Protein AF-A0AAD7WZU6-F1 (afdb_monomer_lite)

Organism: NCBI:txid143900

Foldseek 3Di:
DVVVVVVVVVVVVVVVVVVVVVVVVVVVVVVVVVVVVVV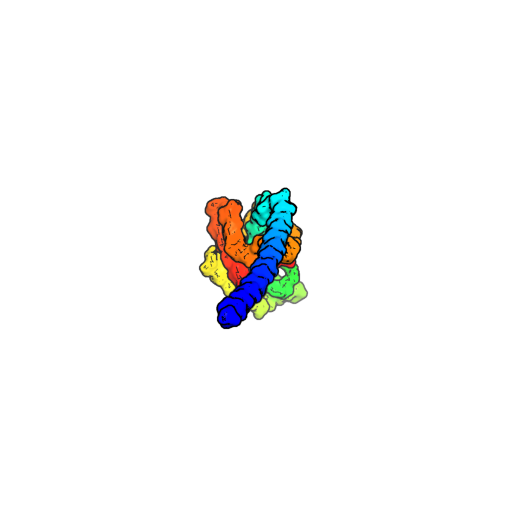VVVVVVVCVVPDPPPPPLLVLLQLLLLLLVLLFVLLVCQLVVPDPDQPPDFLVCQLVVLQVVQQDPPPRDGPVVSSVSSVVSNVVLVVVLVVLVDDCVPSRVVSVVSCVVSNHDPDDDDPVCCVVQCSQPLVSNLVSLVVNDDPVCSVSSNSSSVSLVVSCVVVVHRSGDD

Radius of gyration: 30.34 Å; chains: 1; bounding box: 44×71×94 Å

Sequence (210 aa):
MDESYESLCVQLEKLRFENADLRMMLDIVRENYDLQSKLISTQRTNNETGSKVPTDSKKLERLVGEIAFQLERRILFHVFPRQTRLYGFTVLNIPEKILQVSKHPLTGRMDEDFRYDLSQRHLELMERLRMLGYSAAIHAPFAEYIVNTYGILKQRPDTYIAEEMGYNSPEFLRNIVIKTASSKLLKDLLCLLSCLCFMARQDRKPLFLW

pLDDT: mean 84.93, std 14.78, range [36.0, 97.62]

Secondary structure (DSSP, 8-state):
-HHHHHHHHHHHHHHHHHHHHHHHHHHHHHHHHHHHHHHHHHHHHHHTT---S-S-HHHHHHHHHHHHHHHHHHHHHHH-TT-S--TT--GGGHHHHHHHHTB-TTT--B-HHHHHHHHHHHHHHHHHHHHTT--HHHHHHHHHHHHHHH----SPPPHHHHHHTTTT-HHHHHHHHHHHS-TTTHHHHHHHHHHHHHHHHHHT--SS--

InterPro domains:
  IPR026715 Speriolin [PTHR22192] (48-210)
  IPR029384 Speriolin, C-terminal [PF15059] (63-210)

Structure (mmCIF, N/CA/C/O backbone):
data_AF-A0AAD7WZU6-F1
#
_entry.id   AF-A0AAD7WZU6-F1
#
loop_
_atom_site.group_PDB
_atom_site.id
_atom_site.type_symbol
_atom_site.label_atom_id
_atom_site.label_alt_id
_atom_site.label_comp_id
_atom_site.label_asym_id
_atom_site.label_entity_id
_atom_site.label_seq_id
_atom_site.pdbx_PDB_ins_code
_atom_site.Cartn_x
_atom_site.Cartn_y
_atom_site.Cartn_z
_atom_site.occupancy
_atom_site.B_iso_or_equiv
_atom_site.auth_seq_id
_atom_site.auth_comp_id
_atom_site.auth_asym_id
_atom_site.auth_atom_id
_atom_site.pdbx_PDB_model_num
ATOM 1 N N . MET A 1 1 ? -19.964 -58.301 68.090 1.00 55.16 1 MET A N 1
ATOM 2 C CA . MET A 1 1 ? -19.691 -56.883 68.416 1.00 55.16 1 MET A CA 1
ATOM 3 C C . MET A 1 1 ? -18.524 -56.329 67.597 1.00 55.16 1 MET A C 1
ATOM 5 O O . MET A 1 1 ? -18.515 -55.127 67.382 1.00 55.16 1 MET A O 1
ATOM 9 N N . ASP A 1 2 ? -17.624 -57.174 67.074 1.00 59.91 2 ASP A N 1
ATOM 10 C CA . ASP A 1 2 ? -16.432 -56.734 66.328 1.00 59.91 2 ASP A CA 1
ATOM 11 C C . ASP A 1 2 ? -16.704 -56.186 64.918 1.00 59.91 2 ASP A C 1
ATOM 13 O O . ASP A 1 2 ? -16.178 -55.132 64.581 1.00 59.91 2 ASP A O 1
ATOM 17 N N . GLU A 1 3 ? -17.597 -56.793 64.124 1.00 62.22 3 GLU A N 1
ATOM 18 C CA . GLU A 1 3 ? -17.844 -56.350 62.733 1.00 62.22 3 GLU A CA 1
ATOM 19 C C . GLU A 1 3 ? -18.344 -54.897 62.627 1.00 62.22 3 GLU A C 1
ATOM 21 O O . GLU A 1 3 ? -17.997 -54.168 61.698 1.00 62.22 3 GLU A O 1
ATOM 26 N N . SER A 1 4 ? -19.136 -54.439 63.603 1.00 73.31 4 SER A N 1
ATOM 27 C CA . SER A 1 4 ? -19.633 -53.058 63.639 1.00 73.31 4 SER A CA 1
ATOM 28 C C . SER A 1 4 ? -18.548 -52.056 64.034 1.00 73.31 4 SER A C 1
ATOM 30 O O . SER A 1 4 ? -18.612 -50.905 63.608 1.00 73.31 4 SER A O 1
ATOM 32 N N . TYR A 1 5 ? -17.584 -52.470 64.857 1.00 77.50 5 TYR A N 1
ATOM 33 C CA . TYR A 1 5 ? -16.457 -51.633 65.260 1.00 77.50 5 TYR A CA 1
ATOM 34 C C . TYR A 1 5 ? -15.439 -51.533 64.122 1.00 77.50 5 TYR A C 1
ATOM 36 O O . TYR A 1 5 ? -14.990 -50.445 63.779 1.00 77.50 5 TYR A O 1
ATOM 44 N N . GLU A 1 6 ? -15.171 -52.653 63.456 1.00 80.06 6 GLU A N 1
ATOM 45 C CA . GLU A 1 6 ? -14.265 -52.732 62.315 1.00 80.06 6 GLU A CA 1
ATOM 46 C C . GLU A 1 6 ? -14.806 -51.954 61.105 1.00 80.06 6 GLU A C 1
ATOM 48 O O . GLU A 1 6 ? -14.088 -51.152 60.505 1.00 80.06 6 GLU A O 1
ATOM 53 N N . SER A 1 7 ? -16.113 -52.051 60.828 1.00 83.00 7 SER A N 1
ATOM 54 C CA . SER A 1 7 ? -16.775 -51.202 59.828 1.00 83.00 7 SER A CA 1
ATOM 55 C C . SER A 1 7 ? -16.685 -49.709 60.168 1.00 83.00 7 SER A C 1
ATOM 57 O O . SER A 1 7 ? -16.575 -48.882 59.260 1.00 83.00 7 SER A O 1
ATOM 59 N N . LEU A 1 8 ? -16.747 -49.342 61.451 1.00 84.69 8 LEU A N 1
ATOM 60 C CA . LEU A 1 8 ? -16.629 -47.951 61.888 1.00 84.69 8 LEU A CA 1
ATOM 61 C C . LEU A 1 8 ? -15.187 -47.442 61.741 1.00 84.69 8 LEU A C 1
ATOM 63 O O . LEU A 1 8 ? -14.980 -46.310 61.307 1.00 84.69 8 LEU A O 1
ATOM 67 N N . CYS A 1 9 ? -14.190 -48.283 62.030 1.00 81.75 9 CYS A N 1
ATOM 68 C CA . CYS A 1 9 ? -12.776 -47.978 61.814 1.00 81.75 9 CYS A CA 1
ATOM 69 C C . CYS A 1 9 ? -12.470 -47.709 60.335 1.00 81.75 9 CYS A C 1
ATOM 71 O O . CYS A 1 9 ? -11.848 -46.694 60.023 1.00 81.75 9 CYS A O 1
ATOM 73 N N . VAL A 1 10 ? -12.983 -48.541 59.423 1.00 85.75 10 VAL A N 1
ATOM 74 C CA . VAL A 1 10 ? -12.812 -48.351 57.970 1.00 85.75 10 VAL A CA 1
ATOM 75 C C . VAL A 1 10 ? -13.473 -47.053 57.491 1.00 85.75 10 VAL A C 1
ATOM 77 O O . VAL A 1 10 ? -12.896 -46.314 56.690 1.00 85.75 10 VAL A O 1
ATOM 80 N N . GLN A 1 11 ? -14.666 -46.725 57.998 1.00 86.56 11 GLN A N 1
ATOM 81 C CA . GLN A 1 11 ? -15.338 -45.461 57.671 1.00 86.56 11 GLN A CA 1
ATOM 82 C C . GLN A 1 11 ? -14.582 -44.239 58.205 1.00 86.56 11 GLN A C 1
ATOM 84 O O . GLN A 1 11 ? -14.460 -43.240 57.496 1.00 86.56 11 GLN A O 1
ATOM 89 N N . LEU A 1 12 ? -14.047 -44.315 59.427 1.00 83.25 12 LEU A N 1
ATOM 90 C CA . LEU A 1 12 ? -13.218 -43.256 60.005 1.00 83.25 12 LEU A CA 1
ATOM 91 C C . LEU A 1 12 ? -11.933 -43.048 59.204 1.00 83.25 12 LEU A C 1
ATOM 93 O O . LEU A 1 12 ? -11.530 -41.911 58.975 1.00 83.25 12 LEU A O 1
ATOM 97 N N . GLU A 1 13 ? -11.297 -44.122 58.750 1.00 89.06 13 GLU A N 1
ATOM 98 C CA . GLU A 1 13 ? -10.076 -44.045 57.952 1.00 89.06 13 GLU A CA 1
ATOM 99 C C . GLU A 1 13 ? -10.338 -43.452 56.562 1.00 89.06 13 GLU A C 1
ATOM 101 O O . GLU A 1 13 ? -9.613 -42.555 56.127 1.00 89.06 13 GLU A O 1
ATOM 106 N N . LYS A 1 14 ? -11.450 -43.841 55.927 1.00 88.12 14 LYS A N 1
ATOM 107 C CA . LYS A 1 14 ? -11.928 -43.232 54.681 1.00 88.12 14 LYS A CA 1
ATOM 108 C C . LYS A 1 14 ? -12.209 -41.735 54.846 1.00 88.12 14 LYS A C 1
ATOM 110 O O . LYS A 1 14 ? -11.718 -40.933 54.057 1.00 88.12 14 LYS A O 1
ATOM 115 N N . LEU A 1 15 ? -12.916 -41.340 55.907 1.00 86.25 15 LEU A N 1
ATOM 116 C CA . LEU A 1 15 ? -13.173 -39.929 56.217 1.00 86.25 15 LEU A CA 1
ATOM 117 C C . LEU A 1 15 ? -11.885 -39.151 56.499 1.00 86.25 15 LEU A C 1
ATOM 119 O O . LEU A 1 15 ? -11.784 -37.980 56.139 1.00 86.25 15 LEU A O 1
ATOM 123 N N . ARG A 1 16 ? -10.884 -39.766 57.138 1.00 88.38 16 ARG A N 1
ATOM 124 C CA . ARG A 1 16 ? -9.572 -39.134 57.350 1.00 88.38 16 ARG A CA 1
ATOM 125 C C . ARG A 1 16 ? -8.840 -38.908 56.033 1.00 88.38 16 ARG A C 1
ATOM 127 O O . ARG A 1 16 ? -8.241 -37.848 55.868 1.00 88.38 16 ARG A O 1
ATOM 134 N N . PHE A 1 17 ? -8.915 -39.865 55.112 1.00 89.56 17 PHE A N 1
ATOM 135 C CA . PHE A 1 17 ? -8.333 -39.736 53.780 1.00 89.56 17 PHE A CA 1
ATOM 136 C C . PHE A 1 17 ? -9.028 -38.636 52.966 1.00 89.56 17 PHE A C 1
ATOM 138 O O . PHE A 1 17 ? -8.362 -37.739 52.458 1.00 89.56 17 PHE A O 1
ATOM 145 N N . GLU A 1 18 ? -10.364 -38.625 52.937 1.00 85.00 18 GLU A N 1
ATOM 146 C CA . GLU A 1 18 ? -11.153 -37.578 52.271 1.00 85.00 18 GLU A CA 1
ATOM 147 C C . GLU A 1 18 ? -10.878 -36.187 52.861 1.00 85.00 18 GLU A C 1
ATOM 149 O O . GLU A 1 18 ? -10.717 -35.216 52.128 1.00 85.00 18 GLU A O 1
ATOM 154 N N . ASN A 1 19 ? -10.741 -36.070 54.186 1.00 83.25 19 ASN A N 1
ATOM 155 C CA . ASN A 1 19 ? -10.372 -34.803 54.822 1.00 83.25 19 ASN A CA 1
ATOM 156 C C . ASN A 1 19 ? -8.946 -34.346 54.477 1.00 83.25 19 ASN A C 1
ATOM 158 O O . ASN A 1 19 ? -8.697 -33.142 54.412 1.00 83.25 19 ASN A O 1
ATOM 162 N N . ALA A 1 20 ? -8.004 -35.273 54.290 1.00 88.44 20 ALA A N 1
ATOM 163 C CA . ALA A 1 20 ? -6.652 -34.937 53.852 1.00 88.44 20 ALA A CA 1
ATOM 164 C C . ALA A 1 20 ? -6.652 -34.434 52.399 1.00 88.44 20 ALA A C 1
ATOM 166 O O . ALA A 1 20 ? -6.022 -33.419 52.104 1.00 88.44 20 ALA A O 1
ATOM 167 N N . ASP A 1 21 ? -7.427 -35.080 51.528 1.00 86.62 21 ASP A N 1
ATOM 168 C CA . ASP A 1 21 ? -7.575 -34.691 50.125 1.00 86.62 21 ASP A CA 1
ATOM 169 C C . ASP A 1 21 ? -8.262 -33.321 49.980 1.00 86.62 21 ASP A C 1
ATOM 171 O O . ASP A 1 21 ? -7.783 -32.435 49.272 1.00 86.62 21 ASP A O 1
ATOM 175 N N . LEU A 1 22 ? -9.319 -33.073 50.763 1.00 88.44 22 LEU A N 1
ATOM 176 C CA . LEU A 1 22 ? -9.988 -31.769 50.829 1.00 88.44 22 LEU A CA 1
ATOM 177 C C . LEU A 1 22 ? -9.058 -30.649 51.316 1.00 88.44 22 LEU A C 1
ATOM 179 O O . LEU A 1 22 ? -9.147 -29.524 50.825 1.00 88.44 22 LEU A O 1
ATOM 183 N N . ARG A 1 23 ? -8.156 -30.935 52.264 1.00 87.69 23 ARG A N 1
ATOM 184 C CA . ARG A 1 23 ? -7.144 -29.966 52.723 1.00 87.69 23 ARG A CA 1
ATOM 185 C C . ARG A 1 23 ? -6.140 -29.640 51.623 1.00 87.69 23 ARG A C 1
ATOM 187 O O . ARG A 1 23 ? -5.852 -28.468 51.413 1.00 87.69 23 ARG A O 1
ATOM 194 N N . MET A 1 24 ? -5.678 -30.650 50.888 1.00 87.19 24 MET A N 1
ATOM 195 C CA . MET A 1 24 ? -4.782 -30.452 49.749 1.00 87.19 24 MET A CA 1
ATOM 196 C C . MET A 1 24 ? -5.457 -29.633 48.641 1.00 87.19 24 MET A C 1
ATOM 198 O O . MET A 1 24 ? -4.863 -28.699 48.106 1.00 87.19 24 MET A O 1
ATOM 202 N N . MET A 1 25 ? -6.731 -29.909 48.346 1.00 82.19 25 MET A N 1
ATOM 203 C CA . MET A 1 25 ? -7.511 -29.096 47.413 1.00 82.19 25 MET A CA 1
ATOM 204 C C . MET A 1 25 ? -7.712 -27.661 47.908 1.00 82.19 25 MET A C 1
ATOM 206 O O . MET A 1 25 ? -7.637 -26.736 47.105 1.00 82.19 25 MET A O 1
ATOM 210 N N . LEU A 1 26 ? -7.930 -27.445 49.208 1.00 84.56 26 LEU A N 1
ATOM 211 C CA . LEU A 1 26 ? -8.012 -26.103 49.792 1.00 84.56 26 LEU A CA 1
ATOM 212 C C . LEU A 1 26 ? -6.705 -25.326 49.631 1.00 84.56 26 LEU A C 1
ATOM 214 O O . LEU A 1 26 ? -6.758 -24.147 49.288 1.00 84.56 26 LEU A O 1
ATOM 218 N N . ASP A 1 27 ? -5.557 -25.971 49.828 1.00 87.62 27 ASP A N 1
ATOM 219 C CA . ASP A 1 27 ? -4.250 -25.340 49.636 1.00 87.62 27 ASP A CA 1
ATOM 220 C C . ASP A 1 27 ? -4.022 -24.970 48.164 1.00 87.62 27 ASP A C 1
ATOM 222 O O . ASP A 1 27 ? -3.636 -23.838 47.876 1.00 87.62 27 ASP A O 1
ATOM 226 N N . ILE A 1 28 ? -4.382 -25.852 47.225 1.00 82.06 28 ILE A N 1
ATOM 227 C CA . ILE A 1 28 ? -4.323 -25.569 45.780 1.00 82.06 28 ILE A CA 1
ATOM 228 C C . ILE A 1 28 ? -5.290 -24.443 45.390 1.00 82.06 28 ILE A C 1
ATOM 230 O O . ILE A 1 28 ? -4.945 -23.569 44.599 1.00 82.06 28 ILE A O 1
ATOM 234 N N . VAL A 1 29 ? -6.512 -24.427 45.927 1.00 79.62 29 VAL A N 1
ATOM 235 C CA . VAL A 1 29 ? -7.493 -23.360 45.666 1.00 79.62 29 VAL A CA 1
ATOM 236 C C . VAL A 1 29 ? -7.014 -22.036 46.248 1.00 79.62 29 VAL A C 1
ATOM 238 O O . VAL A 1 29 ? -7.192 -20.998 45.616 1.00 79.62 29 VAL A O 1
ATOM 241 N N . ARG A 1 30 ? -6.370 -22.056 47.415 1.00 85.00 30 ARG A N 1
ATOM 242 C CA . ARG A 1 30 ? -5.781 -20.872 48.040 1.00 85.00 30 ARG A CA 1
ATOM 243 C C . ARG A 1 30 ? -4.596 -20.351 47.239 1.00 85.00 30 ARG A C 1
ATOM 245 O O . ARG A 1 30 ? -4.521 -19.152 47.014 1.00 85.00 30 ARG A O 1
ATOM 252 N N . GLU A 1 31 ? -3.725 -21.231 46.757 1.00 79.75 31 GLU A N 1
ATOM 253 C CA . GLU A 1 31 ? -2.617 -20.865 45.876 1.00 79.75 31 GLU A CA 1
ATOM 254 C C . GLU A 1 31 ? -3.129 -20.330 44.536 1.00 79.75 31 GLU A C 1
ATOM 256 O O . GLU A 1 31 ? -2.666 -19.291 44.079 1.00 79.75 31 GLU A O 1
ATOM 261 N N . ASN A 1 32 ? -4.155 -20.949 43.949 1.00 71.50 32 ASN A N 1
ATOM 262 C CA . ASN A 1 32 ? -4.835 -20.428 42.764 1.00 71.50 32 ASN A CA 1
ATOM 263 C C . ASN A 1 32 ? -5.483 -19.066 43.027 1.00 71.50 32 ASN A C 1
ATOM 265 O O . ASN A 1 32 ? -5.417 -18.191 42.168 1.00 71.50 32 ASN A O 1
ATOM 269 N N . TYR A 1 33 ? -6.079 -18.856 44.201 1.00 78.69 33 TYR A N 1
ATOM 270 C CA . TYR A 1 33 ? -6.653 -17.573 44.596 1.00 78.69 33 TYR A CA 1
ATOM 271 C C . TYR A 1 33 ? -5.571 -16.506 44.805 1.00 78.69 33 TYR A C 1
ATOM 273 O O . TYR A 1 33 ? -5.753 -15.359 44.401 1.00 78.69 33 TYR A O 1
ATOM 281 N N . ASP A 1 34 ? -4.420 -16.874 45.365 1.00 80.12 34 ASP A N 1
ATOM 282 C CA . ASP A 1 34 ? -3.251 -16.005 45.512 1.00 80.12 34 ASP A CA 1
ATOM 283 C C . ASP A 1 34 ? -2.603 -15.700 44.160 1.00 80.12 34 ASP A C 1
ATOM 285 O O . ASP A 1 34 ? -2.216 -14.562 43.910 1.00 80.12 34 ASP A O 1
ATOM 289 N N . LEU A 1 35 ? -2.514 -16.677 43.257 1.00 74.94 35 LEU A N 1
ATOM 290 C CA . LEU A 1 35 ? -2.050 -16.499 41.883 1.00 74.94 35 LEU A CA 1
ATOM 291 C C . LEU A 1 35 ? -3.014 -15.614 41.099 1.00 74.94 35 LEU A C 1
ATOM 293 O O . LEU A 1 35 ? -2.557 -14.703 40.421 1.00 74.94 35 LEU A O 1
ATOM 297 N N . GLN A 1 36 ? -4.327 -15.804 41.238 1.00 70.44 36 GLN A N 1
ATOM 298 C CA . GLN A 1 36 ? -5.337 -14.907 40.674 1.00 70.44 36 GLN A CA 1
ATOM 299 C C . GLN A 1 36 ? -5.246 -13.513 41.291 1.00 70.44 36 GLN A C 1
ATOM 301 O O . GLN A 1 36 ? -5.305 -12.533 40.560 1.00 70.44 36 GLN A O 1
ATOM 306 N N . SER A 1 37 ? -5.025 -13.397 42.600 1.00 72.38 37 SER A N 1
ATOM 307 C CA . SER A 1 37 ? -4.830 -12.113 43.278 1.00 72.38 37 SER A CA 1
ATOM 308 C C . SER A 1 37 ? -3.543 -11.426 42.829 1.00 72.38 37 SER A C 1
ATOM 310 O O . SER A 1 37 ? -3.547 -10.213 42.663 1.00 72.38 37 SER A O 1
ATOM 312 N N . LYS A 1 38 ? -2.471 -12.182 42.558 1.00 76.56 38 LYS A N 1
ATOM 313 C CA . LYS A 1 38 ? -1.214 -11.703 41.965 1.00 76.56 38 LYS A CA 1
ATOM 314 C C . LYS A 1 38 ? -1.368 -11.357 40.491 1.00 76.56 38 LYS A C 1
ATOM 316 O O . LYS A 1 38 ? -0.756 -10.403 40.037 1.00 76.56 38 LYS A O 1
ATOM 321 N N . LEU A 1 39 ? -2.196 -12.077 39.739 1.00 68.19 39 LEU A N 1
ATOM 322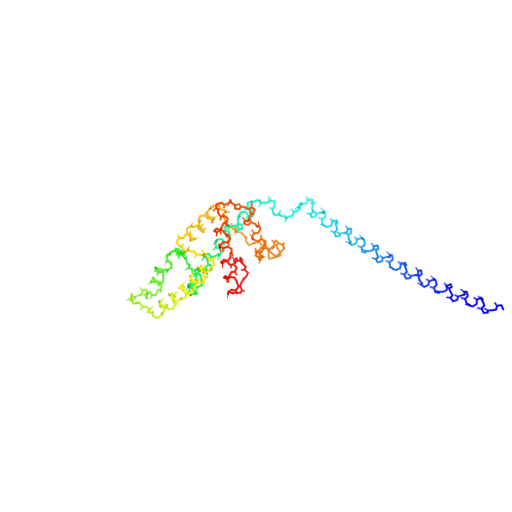 C CA . LEU A 1 39 ? -2.513 -11.769 38.346 1.00 68.19 39 LEU A CA 1
ATOM 323 C C . LEU A 1 39 ? -3.355 -10.493 38.275 1.00 68.19 39 LEU A C 1
ATOM 325 O O . LEU A 1 39 ? -3.059 -9.618 37.476 1.00 68.19 39 LEU A O 1
ATOM 329 N N . ILE A 1 40 ? -4.345 -10.352 39.160 1.00 63.19 40 ILE A N 1
ATOM 330 C CA . ILE A 1 40 ? -5.189 -9.165 39.311 1.00 63.19 40 ILE A CA 1
ATOM 331 C C . ILE A 1 40 ? -4.376 -7.997 39.868 1.00 63.19 40 ILE A C 1
ATOM 333 O O . ILE A 1 40 ? -4.595 -6.872 39.439 1.00 63.19 40 ILE A O 1
ATOM 337 N N . SER A 1 41 ? -3.433 -8.215 40.788 1.00 56.16 41 SER A N 1
ATOM 338 C CA . SER A 1 41 ? -2.559 -7.155 41.297 1.00 56.16 41 SER A CA 1
ATOM 339 C C . SER A 1 41 ? -1.513 -6.750 40.266 1.00 56.16 41 SER A C 1
ATOM 341 O O . SER A 1 41 ? -1.313 -5.561 40.100 1.00 56.16 41 SER A O 1
ATOM 343 N N . THR A 1 42 ? -0.951 -7.685 39.495 1.00 56.09 42 THR A N 1
ATOM 344 C CA . THR A 1 42 ? -0.097 -7.405 38.325 1.00 56.09 42 THR A CA 1
ATOM 345 C C . THR A 1 42 ? -0.893 -6.676 37.242 1.00 56.09 42 THR A C 1
ATOM 347 O O . THR A 1 42 ? -0.413 -5.723 36.642 1.00 56.09 42 THR A O 1
ATOM 350 N N . GLN A 1 43 ? -2.158 -7.050 37.029 1.00 50.59 43 GLN A N 1
ATOM 351 C CA . GLN A 1 43 ? -3.092 -6.309 36.186 1.00 50.59 43 GLN A CA 1
ATOM 352 C C . GLN A 1 43 ? -3.452 -4.950 36.794 1.00 50.59 43 GLN A C 1
ATOM 354 O O . GLN A 1 43 ? -3.662 -4.028 36.031 1.00 50.59 43 GLN A O 1
ATOM 359 N N . ARG A 1 44 ? -3.508 -4.770 38.122 1.00 42.28 44 ARG A N 1
ATOM 360 C CA . ARG A 1 44 ? -3.815 -3.492 38.795 1.00 42.28 44 ARG A CA 1
ATOM 361 C C . ARG A 1 44 ? -2.620 -2.550 38.866 1.00 42.28 44 ARG A C 1
ATOM 363 O O . ARG A 1 44 ? -2.813 -1.373 38.609 1.00 42.28 44 ARG A O 1
ATOM 370 N N . THR A 1 45 ? -1.403 -3.035 39.082 1.00 42.53 45 THR A N 1
ATOM 371 C CA . THR A 1 45 ? -0.178 -2.245 38.901 1.00 42.53 45 THR A CA 1
ATOM 372 C C . THR A 1 45 ? 0.023 -1.894 37.425 1.00 42.53 45 THR A C 1
ATOM 374 O O . THR A 1 45 ? 0.521 -0.816 37.122 1.00 42.53 45 THR A O 1
ATOM 377 N N . ASN A 1 46 ? -0.473 -2.725 36.497 1.00 42.53 46 ASN A N 1
ATOM 378 C CA . ASN A 1 46 ? -0.594 -2.368 35.079 1.00 42.53 46 ASN A CA 1
ATOM 379 C C . ASN A 1 46 ? -1.812 -1.459 34.769 1.00 42.53 46 ASN A C 1
ATOM 381 O O . ASN A 1 46 ? -1.751 -0.691 33.813 1.00 42.53 46 ASN A O 1
ATOM 385 N N . ASN A 1 47 ? -2.894 -1.484 35.561 1.00 40.31 47 ASN A N 1
ATOM 386 C CA . ASN A 1 47 ? -4.146 -0.732 35.335 1.00 40.31 47 ASN A CA 1
ATOM 387 C C . ASN A 1 47 ? -4.240 0.586 36.123 1.00 40.31 47 ASN A C 1
ATOM 389 O O . ASN A 1 47 ? -5.092 1.409 35.796 1.00 40.31 47 ASN A O 1
ATOM 393 N N . GLU A 1 48 ? -3.336 0.860 37.064 1.00 40.50 48 GLU A N 1
ATOM 394 C CA . GLU A 1 48 ? -2.993 2.236 37.458 1.00 40.50 48 GLU A CA 1
ATOM 395 C C . GLU A 1 48 ? -2.236 2.960 36.325 1.00 40.50 48 GLU A C 1
ATOM 397 O O . GLU A 1 48 ? -2.148 4.185 36.307 1.00 40.50 48 GLU A O 1
ATOM 402 N N . THR A 1 49 ? -1.847 2.220 35.277 1.00 45.22 49 THR A N 1
ATOM 403 C CA . THR A 1 49 ? -1.648 2.736 33.915 1.00 45.22 49 THR A CA 1
ATOM 404 C C . THR A 1 49 ? -2.706 2.208 32.936 1.00 45.22 49 THR A C 1
ATOM 406 O O . THR A 1 49 ? -2.364 1.585 31.940 1.00 45.22 49 THR A O 1
ATOM 409 N N . GLY A 1 50 ? -3.988 2.441 33.245 1.00 36.00 50 GLY A N 1
ATOM 410 C CA . GLY A 1 50 ? -5.144 2.528 32.337 1.00 36.00 50 GLY A CA 1
ATOM 411 C C . GLY A 1 50 ? -5.233 1.580 31.131 1.00 36.00 50 GLY A C 1
ATOM 412 O O . GLY A 1 50 ? -4.440 1.668 30.204 1.00 36.00 50 GLY A O 1
ATOM 413 N N . SER A 1 51 ? -6.302 0.774 31.091 1.00 37.38 51 SER A N 1
ATOM 414 C CA . SER A 1 51 ? -6.971 0.221 29.893 1.00 37.38 51 SER A CA 1
ATOM 415 C C . SER A 1 51 ? -6.338 0.639 28.548 1.00 37.38 51 SER A C 1
ATOM 417 O O . SER A 1 51 ? -6.673 1.684 27.993 1.00 37.38 51 SER A O 1
ATOM 419 N N . LYS A 1 52 ? -5.397 -0.152 28.013 1.00 46.47 52 LYS A N 1
ATOM 420 C CA . LYS A 1 52 ? -4.658 0.201 26.786 1.00 46.47 52 LYS A CA 1
ATOM 421 C C . LYS A 1 52 ? -5.411 -0.209 25.515 1.00 46.47 52 LYS A C 1
ATOM 423 O O . LYS A 1 52 ? -4.882 -0.908 24.661 1.00 46.47 52 LYS A O 1
ATOM 428 N N . VAL A 1 53 ? -6.616 0.330 25.320 1.00 47.69 53 VAL A N 1
ATOM 429 C CA . VAL A 1 53 ? -6.845 0.972 24.015 1.00 47.69 53 VAL A CA 1
ATOM 430 C C . VAL A 1 53 ? -5.870 2.146 24.018 1.00 47.69 53 VAL A C 1
ATOM 432 O O . VAL A 1 53 ? -5.849 2.857 25.020 1.00 47.69 53 VAL A O 1
ATOM 435 N N . PRO A 1 54 ? -5.013 2.346 23.005 1.00 47.69 54 PRO A N 1
ATOM 436 C CA . PRO A 1 54 ? -4.025 3.408 23.092 1.00 47.69 54 PRO A CA 1
ATOM 437 C C . PRO A 1 54 ? -4.751 4.740 23.319 1.00 47.69 54 PRO A C 1
ATOM 439 O O . PRO A 1 54 ? -5.486 5.214 22.458 1.00 47.69 54 PRO A O 1
ATOM 442 N N . THR A 1 55 ? -4.566 5.322 24.502 1.00 47.44 55 THR A N 1
ATOM 443 C CA . THR A 1 55 ? -5.107 6.634 24.880 1.00 47.44 55 THR A CA 1
ATOM 444 C C . THR A 1 55 ? -4.441 7.758 24.085 1.00 47.44 55 THR A C 1
ATOM 446 O O . THR A 1 55 ? -4.929 8.884 24.063 1.00 47.44 55 THR A O 1
ATOM 449 N N . ASP A 1 56 ? -3.371 7.444 23.350 1.00 62.09 56 ASP A N 1
ATOM 450 C CA . ASP A 1 56 ? -2.871 8.276 22.266 1.00 62.09 56 ASP A CA 1
ATOM 451 C C . ASP A 1 56 ? -3.800 8.166 21.049 1.00 62.09 56 ASP A C 1
ATOM 453 O O . ASP A 1 56 ? -3.536 7.400 20.119 1.00 62.09 56 ASP A O 1
ATOM 457 N N . SER A 1 57 ? -4.854 8.992 21.011 1.00 71.75 57 SER A N 1
ATOM 458 C CA . SER A 1 57 ? -5.682 9.223 19.807 1.00 71.75 57 SER A CA 1
ATOM 459 C C . SER A 1 57 ? -4.812 9.397 18.557 1.00 71.75 57 SER A C 1
ATOM 461 O O . SER A 1 57 ? -5.060 8.794 17.516 1.00 71.75 57 SER A O 1
ATOM 463 N N . LYS A 1 58 ? -3.685 10.109 18.706 1.00 81.25 58 LYS A N 1
ATOM 464 C CA . LYS A 1 58 ? -2.690 10.321 17.647 1.00 81.25 58 LYS A CA 1
ATOM 465 C C . LYS A 1 58 ? -2.040 9.035 17.137 1.00 81.25 58 LYS A C 1
ATOM 467 O O . LYS A 1 58 ? -1.645 8.972 15.978 1.00 81.25 58 LYS A O 1
ATOM 472 N N . LYS A 1 59 ? -1.863 8.016 17.981 1.00 82.81 59 LYS A N 1
ATOM 473 C CA . LYS A 1 59 ? -1.288 6.730 17.566 1.00 82.81 59 LYS A CA 1
ATOM 474 C C . LYS A 1 59 ? -2.298 5.927 16.750 1.00 82.81 59 LYS A C 1
ATOM 476 O O . LYS A 1 59 ? -1.899 5.335 15.755 1.00 82.81 59 LYS A O 1
ATOM 481 N N . LEU A 1 60 ? -3.578 5.950 17.132 1.00 85.38 60 LEU A N 1
ATOM 482 C CA . LEU A 1 60 ? -4.664 5.319 16.367 1.00 85.38 60 LEU A CA 1
ATOM 483 C C . LEU A 1 60 ? -4.853 6.004 15.016 1.00 85.38 60 LEU A C 1
ATOM 485 O O . LEU A 1 60 ? -4.954 5.330 13.999 1.00 85.38 60 LEU A O 1
ATOM 489 N N . GLU A 1 61 ? -4.823 7.334 15.002 1.00 89.31 61 GLU A N 1
ATOM 490 C CA . GLU A 1 61 ? -4.822 8.136 13.778 1.00 89.31 61 GLU A CA 1
ATOM 491 C C . GLU A 1 61 ? -3.683 7.728 12.849 1.00 89.31 61 GLU A C 1
ATOM 493 O O . GLU A 1 61 ? -3.929 7.387 11.695 1.00 89.31 61 GLU A O 1
ATOM 498 N N . ARG A 1 62 ? -2.457 7.615 13.366 1.00 91.62 62 ARG A N 1
ATOM 499 C CA . ARG A 1 62 ? -1.316 7.161 12.561 1.00 91.62 62 ARG A CA 1
ATOM 500 C C . ARG A 1 62 ? -1.470 5.752 11.994 1.00 91.62 62 ARG A C 1
ATOM 502 O O . ARG A 1 62 ? -0.860 5.478 10.970 1.00 91.62 62 ARG A O 1
ATOM 509 N N . LEU A 1 63 ? -2.275 4.865 12.592 1.00 91.56 63 LEU A N 1
ATOM 510 C CA . LEU A 1 63 ? -2.571 3.559 11.981 1.00 91.56 63 LEU A CA 1
ATOM 511 C C . LEU A 1 63 ? -3.353 3.717 10.673 1.00 91.56 63 LEU A C 1
ATOM 513 O O . LEU A 1 63 ? -3.142 2.946 9.742 1.00 91.56 63 LEU A O 1
ATOM 517 N N . VAL A 1 64 ? -4.230 4.719 10.580 1.00 93.81 64 VAL A N 1
ATOM 518 C CA . VAL A 1 64 ? -4.991 5.011 9.356 1.00 93.81 64 VAL A CA 1
ATOM 519 C C . VAL A 1 64 ? -4.049 5.457 8.236 1.00 93.81 64 VAL A C 1
ATOM 521 O O . VAL A 1 64 ? -4.143 4.952 7.117 1.00 93.81 64 VAL A O 1
ATOM 524 N N . GLY A 1 65 ? -3.100 6.347 8.545 1.00 94.75 65 GLY A N 1
ATOM 525 C CA . GLY A 1 65 ? -2.056 6.738 7.595 1.00 94.75 65 GLY A CA 1
ATOM 526 C C . GLY A 1 65 ? -1.103 5.595 7.247 1.00 94.75 65 GLY A C 1
ATOM 527 O O . GLY A 1 65 ? -0.747 5.428 6.082 1.00 94.75 65 GLY A O 1
ATOM 528 N N . GLU A 1 66 ? -0.770 4.744 8.217 1.00 94.94 66 GLU A N 1
ATOM 529 C CA . GLU A 1 66 ? 0.052 3.553 7.998 1.00 94.94 66 GLU A CA 1
ATOM 530 C C . GLU A 1 66 ? -0.595 2.577 7.004 1.00 94.94 66 GLU A C 1
ATOM 532 O O . GLU A 1 66 ? 0.090 2.067 6.123 1.00 94.94 66 GLU A O 1
ATOM 537 N N . ILE A 1 67 ? -1.915 2.356 7.074 1.00 95.44 67 ILE A N 1
ATOM 538 C CA . ILE A 1 67 ? -2.641 1.504 6.113 1.00 95.44 67 ILE A CA 1
ATOM 539 C C . ILE A 1 67 ? -2.437 1.999 4.677 1.00 95.44 67 ILE A C 1
ATOM 541 O O . ILE A 1 67 ? -2.101 1.210 3.790 1.00 95.44 67 ILE A O 1
ATOM 545 N N . ALA A 1 68 ? -2.631 3.301 4.451 1.00 96.50 68 ALA A N 1
ATOM 546 C CA . ALA A 1 68 ? -2.476 3.910 3.135 1.00 96.50 68 ALA A CA 1
ATOM 547 C C . ALA A 1 68 ? -1.028 3.796 2.633 1.00 96.50 68 ALA A C 1
ATOM 549 O O . ALA A 1 68 ? -0.790 3.313 1.523 1.00 96.50 68 ALA A O 1
ATOM 550 N N . PHE A 1 69 ? -0.065 4.147 3.488 1.00 95.44 69 PHE A N 1
ATOM 551 C CA . PHE A 1 69 ? 1.361 4.074 3.179 1.00 95.44 69 PHE A CA 1
ATOM 552 C C . PHE A 1 69 ? 1.807 2.652 2.808 1.00 95.44 69 PHE A C 1
ATOM 554 O O . PHE A 1 69 ? 2.467 2.435 1.788 1.00 95.44 69 PHE A O 1
ATOM 561 N N . GLN A 1 70 ? 1.418 1.661 3.610 1.00 95.19 70 GLN A N 1
ATOM 562 C CA . GLN A 1 70 ? 1.806 0.265 3.414 1.00 95.19 70 GLN A CA 1
ATOM 563 C C . GLN A 1 70 ? 1.227 -0.311 2.124 1.00 95.19 70 GLN A C 1
ATOM 565 O O . GLN A 1 70 ? 1.921 -1.043 1.413 1.00 95.19 70 GLN A O 1
ATOM 570 N N . LEU A 1 71 ? -0.015 0.042 1.781 1.00 96.94 71 LEU A N 1
ATOM 571 C CA . LEU A 1 71 ? -0.615 -0.374 0.519 1.00 96.94 71 LEU A CA 1
ATOM 572 C C . LEU A 1 71 ? 0.174 0.169 -0.678 1.00 96.94 71 LEU A C 1
ATOM 574 O O . LEU A 1 71 ? 0.559 -0.613 -1.548 1.00 96.94 71 LEU A O 1
ATOM 578 N N . GLU A 1 72 ? 0.451 1.475 -0.720 1.00 95.25 72 GLU A N 1
ATOM 579 C CA . GLU A 1 72 ? 1.182 2.080 -1.840 1.00 95.25 72 GLU A CA 1
ATOM 580 C C . GLU A 1 72 ? 2.568 1.458 -2.013 1.00 95.25 72 GLU A C 1
ATOM 582 O O . GLU A 1 72 ? 2.954 1.071 -3.120 1.00 95.25 72 GLU A O 1
ATOM 587 N N . ARG A 1 73 ? 3.305 1.279 -0.911 1.00 94.38 73 ARG A N 1
ATOM 588 C CA . ARG A 1 73 ? 4.628 0.645 -0.949 1.00 94.38 73 ARG A CA 1
ATOM 589 C C . ARG A 1 73 ? 4.556 -0.778 -1.485 1.00 94.38 73 ARG A C 1
ATOM 591 O O . ARG A 1 73 ? 5.392 -1.149 -2.309 1.00 94.38 73 ARG A O 1
ATOM 598 N N . ARG A 1 74 ? 3.560 -1.566 -1.077 1.00 95.69 74 ARG A N 1
ATOM 599 C CA . ARG A 1 74 ? 3.376 -2.929 -1.596 1.00 95.69 74 ARG A CA 1
ATOM 600 C C . ARG A 1 74 ? 3.026 -2.960 -3.070 1.00 95.69 74 ARG A C 1
ATOM 602 O O . ARG A 1 74 ? 3.572 -3.803 -3.773 1.00 95.69 74 ARG A O 1
ATOM 609 N N . ILE A 1 75 ? 2.165 -2.058 -3.544 1.00 96.81 75 ILE A N 1
ATOM 610 C CA . ILE A 1 75 ? 1.850 -1.947 -4.974 1.00 96.81 75 ILE A CA 1
ATOM 611 C C . ILE A 1 75 ? 3.138 -1.688 -5.759 1.00 96.81 75 ILE A C 1
ATOM 613 O O . ILE A 1 75 ? 3.440 -2.409 -6.710 1.00 96.81 75 ILE A O 1
ATOM 617 N N . LEU A 1 76 ? 3.942 -0.714 -5.324 1.00 96.44 76 LEU A N 1
ATOM 618 C CA . LEU A 1 76 ? 5.186 -0.370 -6.006 1.00 96.44 76 LEU A CA 1
ATOM 619 C C . LEU A 1 76 ? 6.201 -1.521 -5.990 1.00 96.44 76 LEU A C 1
ATOM 621 O O . LEU A 1 76 ? 6.758 -1.850 -7.032 1.00 96.44 76 LEU A O 1
ATOM 625 N N . PHE A 1 77 ? 6.425 -2.174 -4.847 1.00 95.38 77 PHE A N 1
ATOM 626 C CA . PHE A 1 77 ? 7.364 -3.300 -4.765 1.00 95.38 77 PHE A CA 1
ATOM 627 C C . PHE A 1 77 ? 6.884 -4.551 -5.503 1.00 95.38 77 PHE A C 1
ATOM 629 O O . PHE A 1 77 ? 7.712 -5.328 -5.976 1.00 95.38 77 PHE A O 1
ATOM 636 N N . HIS A 1 78 ? 5.570 -4.750 -5.622 1.00 95.75 78 HIS A N 1
ATOM 637 C CA . HIS A 1 78 ? 5.016 -5.836 -6.422 1.00 95.75 78 HIS A CA 1
ATOM 638 C C . HIS A 1 78 ? 5.334 -5.648 -7.909 1.00 95.75 78 HIS A C 1
ATOM 640 O O . HIS A 1 78 ? 5.753 -6.595 -8.576 1.00 95.75 78 HIS A O 1
ATOM 646 N N . VAL A 1 79 ? 5.170 -4.421 -8.414 1.00 96.44 79 VAL A N 1
ATOM 647 C CA . VAL A 1 79 ? 5.469 -4.098 -9.813 1.00 96.44 79 VAL A CA 1
ATOM 648 C C . VAL A 1 79 ? 6.975 -4.054 -10.059 1.00 96.44 79 VAL A C 1
ATOM 650 O O . VAL A 1 79 ? 7.430 -4.610 -11.049 1.00 96.44 79 VAL A O 1
ATOM 653 N N . PHE A 1 80 ? 7.764 -3.465 -9.156 1.00 96.06 80 PHE A N 1
ATOM 654 C CA . PHE A 1 80 ? 9.203 -3.234 -9.329 1.00 96.06 80 PHE A CA 1
ATOM 655 C C . PHE A 1 80 ? 10.071 -4.061 -8.358 1.00 96.06 80 PHE A C 1
ATOM 657 O O . PHE A 1 80 ? 10.794 -3.493 -7.536 1.00 96.06 80 PHE A O 1
ATOM 664 N N . PRO A 1 81 ? 10.090 -5.402 -8.456 1.00 90.94 81 PRO A N 1
ATOM 665 C CA . PRO A 1 81 ? 10.767 -6.254 -7.474 1.00 90.94 81 PRO A CA 1
ATOM 666 C C . PRO A 1 81 ? 12.296 -6.121 -7.486 1.00 90.94 81 PRO A C 1
ATOM 668 O O . PRO A 1 81 ? 12.949 -6.415 -6.490 1.00 90.94 81 PRO A O 1
ATOM 671 N N . ARG A 1 82 ? 12.887 -5.693 -8.612 1.00 89.19 82 ARG A N 1
ATOM 672 C CA . ARG A 1 82 ? 14.347 -5.548 -8.770 1.00 89.19 82 ARG A CA 1
ATOM 673 C C . ARG A 1 82 ? 14.868 -4.186 -8.299 1.00 89.19 82 ARG A C 1
ATOM 675 O O . ARG A 1 82 ? 16.076 -3.971 -8.310 1.00 89.19 82 ARG A O 1
ATOM 682 N N . GLN A 1 83 ? 13.983 -3.267 -7.909 1.00 89.06 83 GLN A N 1
ATOM 683 C CA . GLN A 1 83 ? 14.363 -1.923 -7.486 1.00 89.06 83 GLN A CA 1
ATOM 684 C C . GLN A 1 83 ? 14.512 -1.859 -5.967 1.00 89.06 83 GLN A C 1
ATOM 686 O O . GLN A 1 83 ? 13.561 -2.072 -5.219 1.00 89.06 83 GLN A O 1
ATOM 691 N N . THR A 1 84 ? 15.717 -1.533 -5.502 1.00 82.38 84 THR A N 1
ATOM 692 C CA . THR A 1 84 ? 16.019 -1.411 -4.065 1.00 82.38 84 THR A CA 1
ATOM 693 C C . THR A 1 84 ? 15.502 -0.102 -3.475 1.00 82.38 84 THR A C 1
ATOM 695 O O . THR A 1 84 ? 15.185 -0.029 -2.288 1.00 82.38 84 THR A O 1
ATOM 698 N N . ARG A 1 85 ? 15.403 0.945 -4.302 1.00 88.94 85 ARG A N 1
ATOM 699 C CA . ARG A 1 85 ? 14.911 2.271 -3.922 1.00 88.94 85 ARG A CA 1
ATOM 700 C C . ARG A 1 85 ? 13.945 2.778 -4.984 1.00 88.94 85 ARG A C 1
ATOM 702 O O . ARG A 1 85 ? 14.220 2.698 -6.173 1.00 88.94 85 ARG A O 1
ATOM 709 N N . LEU A 1 86 ? 12.823 3.321 -4.528 1.00 90.00 86 LEU A N 1
ATOM 710 C CA . LEU A 1 86 ? 11.694 3.741 -5.363 1.00 90.00 86 LEU A CA 1
ATOM 711 C C . LEU A 1 86 ? 11.414 5.240 -5.166 1.00 90.00 86 LEU A C 1
ATOM 713 O O . LEU A 1 86 ? 10.277 5.653 -4.962 1.00 90.00 86 LEU A O 1
ATOM 717 N N . TYR A 1 87 ? 12.465 6.067 -5.140 1.00 87.69 87 TYR A N 1
ATOM 718 C CA . TYR A 1 87 ? 12.315 7.513 -4.947 1.00 87.69 87 TYR A CA 1
ATOM 719 C C . TYR A 1 87 ? 11.612 8.164 -6.137 1.00 87.69 87 TYR A C 1
ATOM 721 O O . TYR A 1 87 ? 12.000 7.959 -7.287 1.00 87.69 87 TYR A O 1
ATOM 729 N N . GLY A 1 88 ? 10.577 8.956 -5.851 1.00 90.75 88 GLY A N 1
ATOM 730 C CA . GLY A 1 88 ? 9.748 9.581 -6.881 1.00 90.75 88 GLY A CA 1
ATOM 731 C C . GLY A 1 88 ? 8.868 8.592 -7.650 1.00 90.75 88 GLY A C 1
ATOM 732 O O . GLY A 1 88 ? 8.345 8.948 -8.702 1.00 90.75 88 GLY A O 1
ATOM 733 N N . PHE A 1 89 ? 8.719 7.354 -7.171 1.00 95.31 89 PHE A N 1
ATOM 734 C CA . PHE A 1 89 ? 7.722 6.418 -7.681 1.00 95.31 89 PHE A CA 1
ATOM 735 C C . PHE A 1 89 ? 6.436 6.622 -6.888 1.00 95.31 89 PHE A C 1
ATOM 737 O O . PHE A 1 89 ? 6.451 6.618 -5.658 1.00 95.31 89 PHE A O 1
ATOM 744 N N . THR A 1 90 ? 5.335 6.774 -7.603 1.00 95.44 90 THR A N 1
ATOM 745 C CA . THR A 1 90 ? 3.982 6.860 -7.062 1.00 95.44 90 THR A CA 1
ATOM 746 C C . THR A 1 90 ? 3.109 5.881 -7.828 1.00 95.44 90 THR A C 1
ATOM 748 O O . THR A 1 90 ? 3.449 5.469 -8.939 1.00 95.44 90 THR A O 1
ATOM 751 N N . VAL A 1 91 ? 1.968 5.492 -7.263 1.00 95.62 91 VAL A N 1
ATOM 752 C CA . VAL A 1 91 ? 1.066 4.567 -7.961 1.00 95.62 91 VAL A CA 1
ATOM 753 C C . VAL A 1 91 ? 0.575 5.154 -9.296 1.00 95.62 91 VAL A C 1
ATOM 755 O O . VAL A 1 91 ? 0.407 4.420 -10.268 1.00 95.62 91 VAL A O 1
ATOM 758 N N . LEU A 1 92 ? 0.426 6.481 -9.374 1.00 95.56 92 LEU A N 1
ATOM 759 C CA . LEU A 1 92 ? 0.005 7.188 -10.588 1.00 95.56 92 LEU A CA 1
ATOM 760 C C . LEU A 1 92 ? 1.046 7.156 -11.709 1.00 95.56 92 LEU A C 1
ATOM 762 O O . LEU A 1 92 ? 0.672 7.131 -12.879 1.00 95.56 92 LEU A O 1
ATOM 766 N N . ASN A 1 93 ? 2.339 7.155 -11.376 1.00 96.44 93 ASN A N 1
ATOM 767 C CA . ASN A 1 93 ? 3.403 7.213 -12.378 1.00 96.44 93 ASN A CA 1
ATOM 768 C C . ASN A 1 93 ? 4.009 5.847 -12.720 1.00 96.44 93 ASN A C 1
ATOM 770 O O . ASN A 1 93 ? 4.988 5.793 -13.462 1.00 96.44 93 ASN A O 1
ATOM 774 N N . ILE A 1 94 ? 3.425 4.739 -12.244 1.00 97.19 94 ILE A N 1
ATOM 775 C CA . ILE A 1 94 ? 3.905 3.382 -12.551 1.00 97.19 94 ILE A CA 1
ATOM 776 C C . ILE A 1 94 ? 4.124 3.169 -14.060 1.00 97.19 94 ILE A C 1
ATOM 778 O O . ILE A 1 94 ? 5.219 2.726 -14.410 1.00 97.19 94 ILE A O 1
ATOM 782 N N . PRO A 1 95 ? 3.183 3.507 -14.969 1.00 96.19 95 PRO A N 1
ATOM 783 C CA . PRO A 1 95 ? 3.391 3.286 -16.401 1.00 96.19 95 PRO A CA 1
ATOM 784 C C . PRO A 1 95 ? 4.621 4.024 -16.945 1.00 96.19 95 PRO A C 1
ATOM 786 O O . PRO A 1 95 ? 5.422 3.450 -17.680 1.00 96.19 95 PRO A O 1
ATOM 789 N N . GLU A 1 96 ? 4.823 5.276 -16.528 1.00 96.69 96 GLU A N 1
ATOM 790 C CA . GLU A 1 96 ? 6.002 6.068 -16.892 1.00 96.69 96 GLU A CA 1
ATOM 791 C C . GLU A 1 96 ? 7.283 5.449 -16.317 1.00 96.69 96 GLU A C 1
ATOM 793 O O . GLU A 1 96 ? 8.291 5.304 -17.014 1.00 96.69 96 GLU A O 1
ATOM 798 N N . LYS A 1 97 ? 7.242 5.020 -15.052 1.00 96.38 97 LYS A N 1
ATOM 799 C CA . LYS A 1 97 ? 8.380 4.393 -14.381 1.00 96.38 97 LYS A CA 1
ATOM 800 C C . LYS A 1 97 ? 8.772 3.066 -15.008 1.00 96.38 97 LYS A C 1
ATOM 802 O O . LYS A 1 97 ? 9.966 2.804 -15.098 1.00 96.38 97 LYS A O 1
ATOM 807 N N . ILE A 1 98 ? 7.822 2.280 -15.514 1.00 96.44 98 ILE A N 1
ATOM 808 C CA . ILE A 1 98 ? 8.104 1.069 -16.296 1.00 96.44 98 ILE A CA 1
ATOM 809 C C . ILE A 1 98 ? 8.928 1.416 -17.542 1.00 96.44 98 ILE A C 1
ATOM 811 O O . ILE A 1 98 ? 9.954 0.780 -17.790 1.00 96.44 98 ILE A O 1
ATOM 815 N N . LEU A 1 99 ? 8.551 2.463 -18.285 1.00 94.69 99 LEU A N 1
ATOM 816 C CA . LEU A 1 99 ? 9.330 2.925 -19.442 1.00 94.69 99 LEU A CA 1
ATOM 817 C C . LEU A 1 99 ? 10.730 3.396 -19.039 1.00 94.69 99 LEU A C 1
ATOM 819 O O . LEU A 1 99 ? 11.692 3.145 -19.761 1.00 94.69 99 LEU A O 1
ATOM 823 N N . GLN A 1 100 ? 10.848 4.086 -17.903 1.00 93.19 100 GLN A N 1
ATOM 824 C CA . GLN A 1 100 ? 12.120 4.614 -17.418 1.00 93.19 100 GLN A CA 1
ATOM 825 C C . GLN A 1 100 ? 13.089 3.494 -17.018 1.00 93.19 100 GLN A C 1
ATOM 827 O O . GLN A 1 100 ? 14.239 3.507 -17.450 1.00 93.19 100 GLN A O 1
ATOM 832 N N . VAL A 1 101 ? 12.639 2.525 -16.214 1.00 93.31 101 VAL A N 1
ATOM 833 C CA . VAL A 1 101 ? 13.511 1.452 -15.697 1.00 93.31 101 VAL A CA 1
ATOM 834 C C . VAL A 1 101 ? 13.867 0.405 -16.748 1.00 93.31 101 VAL A C 1
ATOM 836 O O . VAL A 1 101 ? 14.850 -0.307 -16.574 1.00 93.31 101 VAL A O 1
ATOM 839 N N . SER A 1 102 ? 13.088 0.316 -17.828 1.00 93.94 102 SER A N 1
ATOM 840 C CA . SER A 1 102 ? 13.341 -0.624 -18.929 1.00 93.94 102 SER A CA 1
ATOM 841 C C . SER A 1 102 ? 14.282 -0.061 -19.995 1.00 93.94 102 SER A C 1
ATOM 843 O O . SER A 1 102 ? 14.637 -0.759 -20.939 1.00 93.94 102 SER A O 1
ATOM 845 N N . LYS A 1 103 ? 14.702 1.204 -19.882 1.00 93.25 103 LYS A N 1
ATOM 846 C CA . LYS A 1 103 ? 15.706 1.791 -20.775 1.00 93.25 103 LYS A CA 1
ATOM 847 C C . LYS A 1 103 ? 17.101 1.538 -20.228 1.00 93.25 103 LYS A C 1
ATOM 849 O O . LYS A 1 103 ? 17.414 1.901 -19.095 1.00 93.25 103 LYS A O 1
ATOM 854 N N . HIS A 1 104 ? 17.966 0.970 -21.059 1.00 88.88 104 HIS A N 1
ATOM 855 C CA . HIS A 1 104 ? 19.353 0.742 -20.693 1.00 88.88 104 HIS A CA 1
ATOM 856 C C . HIS A 1 104 ? 20.093 2.088 -20.522 1.00 88.88 104 HIS A C 1
ATOM 858 O O . HIS A 1 104 ? 20.143 2.869 -21.480 1.00 88.88 104 HIS A O 1
ATOM 864 N N . PRO A 1 105 ? 20.728 2.362 -19.363 1.00 84.56 105 PRO A N 1
ATOM 865 C CA . PRO A 1 105 ? 21.268 3.689 -19.043 1.00 84.56 105 PRO A CA 1
ATOM 866 C C . PRO A 1 105 ? 22.309 4.220 -20.033 1.00 84.56 105 PRO A C 1
ATOM 868 O O . PRO A 1 105 ? 22.378 5.420 -20.268 1.00 84.56 105 PRO A O 1
ATOM 871 N N . LEU A 1 106 ? 23.120 3.330 -20.615 1.00 85.62 106 LEU A N 1
ATOM 872 C CA . LEU A 1 106 ? 24.250 3.716 -21.472 1.00 85.62 106 LEU A CA 1
ATOM 873 C C . LEU A 1 106 ? 23.928 3.707 -22.969 1.00 85.62 106 LEU A C 1
ATOM 875 O O . LEU A 1 106 ? 24.623 4.344 -23.748 1.00 85.62 106 LEU A O 1
ATOM 879 N N . THR A 1 107 ? 22.913 2.952 -23.389 1.00 88.19 107 THR A N 1
ATOM 880 C CA . THR A 1 107 ? 22.629 2.732 -24.820 1.00 88.19 107 THR A CA 1
ATOM 881 C C . THR A 1 107 ? 21.294 3.327 -25.240 1.00 88.19 107 THR A C 1
ATOM 883 O O . THR A 1 107 ? 21.012 3.393 -26.432 1.00 88.19 107 THR A O 1
ATOM 886 N N . GLY A 1 108 ? 20.444 3.711 -24.279 1.00 87.12 108 GLY A N 1
ATOM 887 C CA . GLY A 1 108 ? 19.085 4.189 -24.527 1.00 87.12 108 GLY A CA 1
ATOM 888 C C . GLY A 1 108 ? 18.152 3.134 -25.127 1.00 87.12 108 GLY A C 1
ATOM 889 O O . GLY A 1 108 ? 16.982 3.431 -25.363 1.00 87.12 108 GLY A O 1
ATOM 890 N N . ARG A 1 109 ? 18.646 1.910 -25.371 1.00 89.94 109 ARG A N 1
ATOM 891 C CA . ARG A 1 109 ? 17.856 0.813 -25.928 1.00 89.94 109 ARG A CA 1
ATOM 892 C C . ARG A 1 109 ? 16.831 0.348 -24.906 1.00 89.94 109 ARG A C 1
ATOM 894 O O . ARG A 1 109 ? 17.115 0.299 -23.709 1.00 89.94 109 ARG A O 1
ATOM 901 N N . MET A 1 110 ? 15.646 0.027 -25.400 1.00 91.69 110 MET A N 1
ATOM 902 C CA . MET A 1 110 ? 14.558 -0.485 -24.586 1.00 91.69 110 MET A CA 1
ATOM 903 C C . MET A 1 110 ? 14.703 -1.998 -24.447 1.00 91.69 110 MET A C 1
ATOM 905 O O . MET A 1 110 ? 14.845 -2.699 -25.446 1.00 91.69 110 MET A O 1
ATOM 909 N N . ASP A 1 111 ? 14.693 -2.477 -23.209 1.00 94.00 111 ASP A N 1
ATOM 910 C CA . ASP A 1 111 ? 14.490 -3.886 -22.893 1.00 94.00 111 ASP A CA 1
ATOM 911 C C . ASP A 1 111 ? 12.983 -4.164 -22.962 1.00 94.00 111 ASP A C 1
ATOM 913 O O . ASP A 1 111 ? 12.230 -3.862 -22.032 1.00 94.00 111 ASP A O 1
ATOM 917 N N . GLU A 1 112 ? 12.532 -4.619 -24.130 1.00 93.88 112 GLU A N 1
ATOM 918 C CA . GLU A 1 112 ? 11.112 -4.821 -24.427 1.00 93.88 112 GLU A CA 1
ATOM 919 C C . GLU A 1 112 ? 10.501 -5.968 -23.621 1.00 93.88 112 GLU A C 1
ATOM 921 O O . GLU A 1 112 ? 9.371 -5.839 -23.150 1.00 93.88 112 GLU A O 1
ATOM 926 N N . ASP A 1 113 ? 11.262 -7.040 -23.394 1.00 93.94 113 ASP A N 1
ATOM 927 C CA . ASP A 1 113 ? 10.813 -8.192 -22.611 1.00 93.94 113 ASP A CA 1
ATOM 928 C C . ASP A 1 113 ? 10.636 -7.793 -21.144 1.00 93.94 113 ASP A C 1
ATOM 930 O O . ASP A 1 113 ? 9.579 -8.008 -20.546 1.00 93.94 113 ASP A O 1
ATOM 934 N N . PHE A 1 114 ? 11.625 -7.098 -20.572 1.00 94.06 114 PHE A N 1
ATOM 935 C CA . PHE A 1 114 ? 11.520 -6.601 -19.204 1.00 94.06 114 PHE A CA 1
ATOM 936 C C . PHE A 1 114 ? 10.386 -5.577 -19.045 1.00 94.06 114 PHE A C 1
ATOM 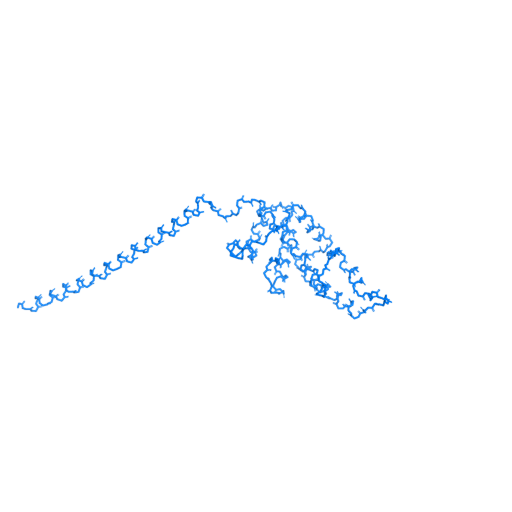938 O O . PHE A 1 114 ? 9.642 -5.612 -18.060 1.00 94.06 114 PHE A O 1
ATOM 945 N N . ARG A 1 115 ? 10.206 -4.682 -20.025 1.00 95.56 115 ARG A N 1
ATOM 946 C CA . ARG A 1 115 ? 9.094 -3.721 -20.050 1.00 95.56 115 ARG A CA 1
ATOM 947 C C . ARG A 1 115 ? 7.742 -4.421 -20.075 1.00 95.56 115 ARG A C 1
ATOM 949 O O . ARG A 1 115 ? 6.828 -4.013 -19.348 1.00 95.56 115 ARG A O 1
ATOM 956 N N . TYR A 1 116 ? 7.605 -5.435 -20.924 1.00 96.31 116 TYR A N 1
ATOM 957 C CA . TYR A 1 116 ? 6.389 -6.223 -21.053 1.00 96.31 116 TYR A CA 1
ATOM 958 C C . TYR A 1 116 ? 6.048 -6.916 -19.731 1.00 96.31 116 TYR A C 1
ATOM 960 O O . TYR A 1 116 ? 4.935 -6.743 -19.233 1.00 96.31 116 TYR A O 1
ATOM 968 N N . ASP A 1 117 ? 7.020 -7.576 -19.097 1.00 96.38 117 ASP A N 1
ATOM 969 C CA . ASP A 1 117 ? 6.843 -8.261 -17.812 1.00 96.38 117 ASP A CA 1
ATOM 970 C C . ASP A 1 117 ? 6.342 -7.330 -16.699 1.00 96.38 117 ASP A C 1
ATOM 972 O O . ASP A 1 117 ? 5.420 -7.670 -15.949 1.00 96.38 117 ASP A O 1
ATOM 976 N N . LEU A 1 118 ? 6.940 -6.140 -16.569 1.00 97.12 118 LEU A N 1
ATOM 977 C CA . LEU A 1 118 ? 6.510 -5.153 -15.576 1.00 97.12 118 LEU A CA 1
ATOM 978 C C . LEU A 1 118 ? 5.104 -4.621 -15.882 1.00 97.12 118 LEU A C 1
ATOM 980 O O . LEU A 1 118 ? 4.304 -4.420 -14.965 1.00 97.12 118 LEU A O 1
ATOM 984 N N . SER A 1 119 ? 4.795 -4.414 -17.166 1.00 97.31 119 SER A N 1
ATOM 985 C CA . SER A 1 119 ? 3.485 -3.932 -17.616 1.00 97.31 119 SER A CA 1
ATOM 986 C C . SER A 1 119 ? 2.388 -4.957 -17.337 1.00 97.31 119 SER A C 1
ATOM 988 O O . SER A 1 119 ? 1.334 -4.584 -16.826 1.00 97.31 119 SER A O 1
ATOM 990 N N . GLN A 1 120 ? 2.651 -6.242 -17.600 1.00 97.62 120 GLN A N 1
ATOM 991 C CA . GLN A 1 120 ? 1.727 -7.333 -17.284 1.00 97.62 120 GLN A CA 1
ATOM 992 C C . GLN A 1 120 ? 1.477 -7.429 -15.779 1.00 97.62 120 GLN A C 1
ATOM 994 O O . GLN A 1 120 ? 0.325 -7.397 -15.356 1.00 97.62 120 GLN A O 1
ATOM 999 N N . ARG A 1 121 ? 2.528 -7.423 -14.944 1.00 96.81 121 ARG A N 1
ATOM 1000 C CA . ARG A 1 121 ? 2.354 -7.421 -13.477 1.00 96.81 121 ARG A CA 1
ATOM 1001 C C . ARG A 1 121 ? 1.520 -6.248 -12.989 1.00 96.81 121 ARG A C 1
ATOM 1003 O O . ARG A 1 121 ? 0.665 -6.421 -12.124 1.00 96.81 121 ARG A O 1
ATOM 1010 N N . HIS A 1 122 ? 1.784 -5.050 -13.509 1.00 97.62 122 HIS A N 1
ATOM 1011 C CA . HIS A 1 122 ? 1.022 -3.863 -13.142 1.00 97.62 122 HIS A CA 1
ATOM 1012 C C . HIS A 1 122 ? -0.454 -3.999 -13.524 1.00 97.62 122 HIS A C 1
ATOM 1014 O O . HIS A 1 122 ? -1.314 -3.737 -12.684 1.00 97.62 122 HIS A O 1
ATOM 1020 N N . LEU A 1 123 ? -0.740 -4.438 -14.752 1.00 97.56 123 LEU A N 1
ATOM 1021 C CA . LEU A 1 123 ? -2.098 -4.634 -15.251 1.00 97.56 123 LEU A CA 1
ATOM 1022 C C . LEU A 1 123 ? -2.853 -5.686 -14.427 1.00 97.56 123 LEU A C 1
ATOM 1024 O O . LEU A 1 123 ? -3.943 -5.410 -13.932 1.00 97.56 123 LEU A O 1
ATOM 1028 N N . GLU A 1 124 ? -2.254 -6.861 -14.225 1.00 97.50 124 GLU A N 1
ATOM 1029 C CA . GLU A 1 124 ? -2.845 -7.948 -13.441 1.00 97.50 124 GLU A CA 1
ATOM 1030 C C . GLU A 1 124 ? -3.123 -7.531 -11.996 1.00 97.50 124 GLU A C 1
ATOM 1032 O O . GLU A 1 124 ? -4.192 -7.823 -11.452 1.00 97.50 124 GLU A O 1
ATOM 1037 N N . LEU A 1 125 ? -2.173 -6.834 -11.363 1.00 97.25 125 LEU A N 1
ATOM 1038 C CA . LEU A 1 125 ? -2.357 -6.327 -10.011 1.00 97.25 125 LEU A CA 1
ATOM 1039 C C . LEU A 1 125 ? -3.499 -5.309 -9.964 1.00 97.25 125 LEU A C 1
ATOM 1041 O O . LEU A 1 125 ? -4.385 -5.427 -9.118 1.00 97.25 125 LEU A O 1
ATOM 1045 N N . MET A 1 126 ? -3.489 -4.319 -10.859 1.00 97.19 126 MET A N 1
ATOM 1046 C CA . MET A 1 126 ? -4.508 -3.271 -10.870 1.00 97.19 126 MET A CA 1
ATOM 1047 C C . MET A 1 126 ? -5.900 -3.830 -11.126 1.00 97.19 126 MET A C 1
ATOM 1049 O O . MET A 1 126 ? -6.846 -3.379 -10.489 1.00 97.19 126 MET A O 1
ATOM 1053 N N . GLU A 1 127 ? -6.030 -4.851 -11.970 1.00 97.38 127 GLU A N 1
ATOM 1054 C CA . GLU A 1 127 ? -7.311 -5.509 -12.215 1.00 97.38 127 GLU A CA 1
ATOM 1055 C C . GLU A 1 127 ? -7.842 -6.215 -10.959 1.00 97.38 127 GLU A C 1
ATOM 1057 O O . GLU A 1 127 ? -9.013 -6.075 -10.602 1.00 97.38 127 GLU A O 1
ATOM 1062 N N . ARG A 1 128 ? -6.969 -6.900 -10.211 1.00 97.19 128 ARG A N 1
ATOM 1063 C CA . ARG A 1 128 ? -7.344 -7.528 -8.933 1.00 97.19 128 ARG A CA 1
ATOM 1064 C C . ARG A 1 128 ? -7.753 -6.503 -7.883 1.00 97.19 128 ARG A C 1
ATOM 1066 O O . ARG A 1 128 ? -8.750 -6.707 -7.194 1.00 97.19 128 ARG A O 1
ATOM 1073 N N . LEU A 1 129 ? -7.026 -5.392 -7.778 1.00 96.88 129 LEU A N 1
ATOM 1074 C CA . LEU A 1 129 ? -7.385 -4.308 -6.863 1.00 96.88 129 LEU A CA 1
ATOM 1075 C C . LEU A 1 129 ? -8.689 -3.618 -7.294 1.00 96.88 129 LEU A C 1
ATOM 1077 O O . LEU A 1 129 ? -9.514 -3.279 -6.445 1.00 96.88 129 LEU A O 1
ATOM 1081 N N . ARG A 1 130 ? -8.930 -3.476 -8.602 1.00 97.06 130 ARG A N 1
ATOM 1082 C CA . ARG A 1 130 ? -10.171 -2.922 -9.160 1.00 97.06 130 ARG A CA 1
ATOM 1083 C C . ARG A 1 130 ? -11.394 -3.742 -8.771 1.00 97.06 130 ARG A C 1
ATOM 1085 O O . ARG A 1 130 ? -12.417 -3.158 -8.419 1.00 97.06 130 ARG A O 1
ATOM 1092 N N . MET A 1 131 ? -11.287 -5.072 -8.751 1.00 96.25 131 MET A N 1
ATOM 1093 C CA . MET A 1 131 ? -12.361 -5.949 -8.259 1.00 96.25 131 MET A CA 1
ATOM 1094 C C . MET A 1 131 ? -12.704 -5.715 -6.777 1.00 96.25 131 MET A C 1
ATOM 1096 O O . MET A 1 131 ? -13.830 -5.982 -6.365 1.00 96.25 131 MET A O 1
ATOM 1100 N N . LEU A 1 132 ? -11.768 -5.186 -5.984 1.00 95.75 132 LEU A N 1
ATOM 1101 C CA . LEU A 1 132 ? -11.988 -4.797 -4.585 1.00 95.75 132 LEU A CA 1
ATOM 1102 C C . LEU A 1 132 ? -12.516 -3.358 -4.436 1.00 95.75 132 LEU A C 1
ATOM 1104 O O . LEU A 1 132 ? -12.765 -2.915 -3.317 1.00 95.75 132 LEU A O 1
ATOM 1108 N N . GLY A 1 133 ? -12.693 -2.632 -5.545 1.00 95.75 133 GLY A N 1
ATOM 1109 C CA . GLY A 1 133 ? -13.147 -1.240 -5.578 1.00 95.75 133 GLY A CA 1
ATOM 1110 C C . GLY A 1 133 ? -12.028 -0.202 -5.705 1.00 95.75 133 GLY A C 1
ATOM 1111 O O . GLY A 1 133 ? -12.321 0.993 -5.757 1.00 95.75 133 GLY A O 1
ATOM 1112 N N . TYR A 1 134 ? -10.761 -0.623 -5.791 1.00 97.44 134 TYR A N 1
ATOM 1113 C CA . TYR A 1 134 ? -9.638 0.300 -5.934 1.00 97.44 134 TYR A CA 1
ATOM 1114 C C . TYR A 1 134 ? -9.612 0.941 -7.323 1.00 97.44 134 TYR A C 1
ATOM 1116 O O . TYR A 1 134 ? -9.850 0.311 -8.349 1.00 97.44 134 TYR A O 1
ATOM 1124 N N . SER A 1 135 ? -9.240 2.210 -7.362 1.00 96.94 135 SER A N 1
ATOM 1125 C CA . SER A 1 135 ? -9.050 2.984 -8.586 1.00 96.94 135 SER A CA 1
ATOM 1126 C C . SER A 1 135 ? -7.828 3.856 -8.390 1.00 96.94 135 SER A C 1
ATOM 1128 O O . SER A 1 135 ? -7.864 4.729 -7.528 1.00 96.94 135 SER A O 1
ATOM 1130 N N . ALA A 1 136 ? -6.768 3.641 -9.171 1.00 95.00 136 ALA A N 1
ATOM 1131 C CA . ALA A 1 136 ? -5.514 4.380 -9.020 1.00 95.00 136 ALA A CA 1
ATOM 1132 C C . ALA A 1 136 ? -5.719 5.901 -9.125 1.00 95.00 136 ALA A C 1
ATOM 1134 O O . ALA A 1 136 ? -5.151 6.646 -8.336 1.00 95.00 136 ALA A O 1
ATOM 1135 N N . ALA A 1 137 ? -6.598 6.359 -10.023 1.00 95.12 137 ALA A N 1
ATOM 1136 C CA . ALA A 1 137 ? -6.880 7.783 -10.221 1.00 95.12 137 ALA A CA 1
ATOM 1137 C C . ALA A 1 137 ? -7.510 8.469 -8.993 1.00 95.12 137 ALA A C 1
ATOM 1139 O O . ALA A 1 137 ? -7.323 9.664 -8.799 1.00 95.12 137 ALA A O 1
ATOM 1140 N N . ILE A 1 138 ? -8.251 7.720 -8.172 1.00 95.69 138 ILE A N 1
ATOM 1141 C CA . ILE A 1 138 ? -8.928 8.240 -6.973 1.00 95.69 138 ILE A CA 1
ATOM 1142 C C . ILE A 1 138 ? -8.097 7.934 -5.727 1.00 95.69 138 ILE A C 1
ATOM 1144 O O . ILE A 1 138 ? -7.824 8.803 -4.907 1.00 95.69 138 ILE A O 1
ATOM 1148 N N . HIS A 1 139 ? -7.681 6.680 -5.588 1.00 97.50 139 HIS A N 1
ATOM 1149 C CA . HIS A 1 139 ? -7.137 6.143 -4.353 1.00 97.50 139 HIS A CA 1
ATOM 1150 C C . HIS A 1 139 ? -5.649 6.425 -4.166 1.00 97.50 139 HIS A C 1
ATOM 1152 O O . HIS A 1 139 ? -5.207 6.449 -3.025 1.00 97.50 139 HIS A O 1
ATOM 1158 N N . ALA A 1 140 ? -4.877 6.653 -5.233 1.00 95.75 140 ALA A N 1
ATOM 1159 C CA . ALA A 1 140 ? -3.488 7.085 -5.087 1.00 95.75 140 ALA A CA 1
ATOM 1160 C C . ALA A 1 140 ? -3.380 8.506 -4.491 1.00 95.75 140 ALA A C 1
ATOM 1162 O O . ALA A 1 140 ? -2.771 8.643 -3.432 1.00 95.75 140 ALA A O 1
ATOM 1163 N N . PRO A 1 141 ? -4.029 9.556 -5.047 1.00 96.44 141 PRO A N 1
ATOM 1164 C CA . PRO A 1 141 ? -3.987 10.880 -4.417 1.00 96.44 141 PRO A CA 1
ATOM 1165 C C . PRO A 1 141 ? -4.689 10.893 -3.051 1.00 96.44 141 PRO A C 1
ATOM 1167 O O . PRO A 1 141 ? -4.292 11.623 -2.145 1.00 96.44 141 PRO A O 1
ATOM 1170 N N . PHE A 1 142 ? -5.710 10.051 -2.866 1.00 96.38 142 PHE A N 1
ATOM 1171 C CA . PHE A 1 142 ? -6.342 9.860 -1.565 1.00 96.38 142 PHE A CA 1
ATOM 1172 C C . PHE A 1 142 ? -5.393 9.241 -0.530 1.00 96.38 142 PHE A C 1
ATOM 1174 O O . PHE A 1 142 ? -5.360 9.707 0.603 1.00 96.38 142 PHE A O 1
ATOM 1181 N N . ALA A 1 143 ? -4.604 8.224 -0.889 1.00 96.12 143 ALA A N 1
ATOM 1182 C CA . ALA A 1 143 ? -3.635 7.611 0.018 1.00 96.12 143 ALA A CA 1
ATOM 1183 C C . ALA A 1 143 ? -2.587 8.631 0.485 1.00 96.12 143 ALA A C 1
ATOM 1185 O O . ALA A 1 143 ? -2.336 8.735 1.686 1.00 96.12 143 ALA A O 1
ATOM 1186 N N . GLU A 1 144 ? -2.066 9.449 -0.433 1.00 94.81 144 GLU A N 1
ATOM 1187 C CA . GLU A 1 144 ? -1.175 10.565 -0.104 1.00 94.81 144 GLU A CA 1
ATOM 1188 C C . GLU A 1 144 ? -1.846 11.561 0.856 1.00 94.81 144 GLU A C 1
ATOM 1190 O O . GLU A 1 144 ? -1.273 11.925 1.886 1.00 94.81 144 GLU A O 1
ATOM 1195 N N . TYR A 1 145 ? -3.090 11.959 0.571 1.00 96.06 145 TYR A N 1
ATOM 1196 C CA . TYR A 1 145 ? -3.868 12.828 1.456 1.00 96.06 145 TYR A CA 1
ATOM 1197 C C . TYR A 1 145 ? -4.031 12.231 2.862 1.00 96.06 145 TYR A C 1
ATOM 1199 O O . TYR A 1 145 ? -3.842 12.933 3.857 1.00 96.06 145 TYR A O 1
ATOM 1207 N N . ILE A 1 146 ? -4.346 10.939 2.963 1.00 95.75 146 ILE A N 1
ATOM 1208 C CA . ILE A 1 146 ? -4.508 10.231 4.236 1.00 95.75 146 ILE A CA 1
ATOM 1209 C C . ILE A 1 146 ? -3.186 10.189 5.010 1.00 95.75 146 ILE A C 1
ATOM 1211 O O . ILE A 1 146 ? -3.173 10.501 6.200 1.00 95.75 146 ILE A O 1
ATOM 1215 N N . VAL A 1 147 ? -2.070 9.879 4.347 1.00 94.75 147 VAL A N 1
ATOM 1216 C CA . VAL A 1 147 ? -0.731 9.898 4.957 1.00 94.75 147 VAL A CA 1
ATOM 1217 C C . VAL A 1 147 ? -0.376 11.293 5.470 1.00 94.75 147 VAL A C 1
ATOM 1219 O O . VAL A 1 147 ? 0.097 11.426 6.596 1.00 94.75 147 VAL A O 1
ATOM 1222 N N . ASN A 1 148 ? -0.650 12.339 4.692 1.00 94.50 148 ASN A N 1
ATOM 1223 C CA . ASN A 1 148 ? -0.373 13.720 5.091 1.00 94.50 148 ASN A CA 1
ATOM 1224 C C . ASN A 1 148 ? -1.277 14.196 6.238 1.00 94.50 148 ASN A C 1
ATOM 1226 O O . ASN A 1 148 ? -0.841 14.977 7.082 1.00 94.50 148 ASN A O 1
ATOM 1230 N N . THR A 1 149 ? -2.520 13.714 6.287 1.00 92.69 149 THR A N 1
ATOM 1231 C CA . THR A 1 149 ? -3.512 14.108 7.298 1.00 92.69 149 THR A CA 1
ATOM 1232 C C . THR A 1 149 ? -3.283 13.400 8.630 1.00 92.69 149 THR A C 1
ATOM 1234 O O . THR A 1 149 ? -3.276 14.038 9.680 1.00 92.69 149 THR A O 1
ATOM 1237 N N . TYR A 1 150 ? -3.093 12.082 8.599 1.00 91.19 150 TYR A N 1
ATOM 1238 C CA . TYR A 1 150 ? -3.039 11.244 9.797 1.00 91.19 150 TYR A CA 1
ATOM 1239 C C . TYR A 1 150 ? -1.606 10.875 10.219 1.00 91.19 150 TYR A C 1
ATOM 1241 O O . TYR A 1 150 ? -1.362 10.502 11.370 1.00 91.19 150 TYR A O 1
ATOM 1249 N N . GLY A 1 151 ? -0.635 11.024 9.316 1.00 91.62 151 GLY A N 1
ATOM 1250 C CA . GLY A 1 151 ? 0.755 10.635 9.527 1.00 91.62 151 GLY A CA 1
ATOM 1251 C C . GLY A 1 151 ? 0.971 9.120 9.520 1.00 91.62 151 GLY A C 1
ATOM 1252 O O . GLY A 1 151 ? 0.033 8.333 9.546 1.00 91.62 151 GLY A O 1
ATOM 1253 N N . ILE A 1 152 ? 2.240 8.713 9.527 1.00 89.38 152 ILE A N 1
ATOM 1254 C CA . ILE A 1 152 ? 2.663 7.304 9.604 1.00 89.38 152 ILE A CA 1
ATOM 1255 C C . ILE A 1 152 ? 3.262 6.972 10.973 1.00 89.38 152 ILE A C 1
ATOM 1257 O O . ILE A 1 152 ? 3.619 7.862 11.764 1.00 89.38 152 ILE A O 1
ATOM 1261 N N . LEU A 1 153 ? 3.415 5.682 11.262 1.00 83.56 153 LEU A N 1
ATOM 1262 C CA . LEU A 1 153 ? 4.115 5.220 12.453 1.00 83.56 153 LEU A CA 1
ATOM 1263 C C . LEU A 1 153 ? 5.623 5.446 12.288 1.00 83.56 153 LEU A C 1
ATOM 1265 O O . LEU A 1 153 ? 6.297 4.814 11.487 1.00 83.56 153 LEU A O 1
ATOM 1269 N N . LYS A 1 154 ? 6.177 6.364 13.087 1.00 72.19 154 LYS A N 1
ATOM 1270 C CA . LYS A 1 154 ? 7.604 6.733 13.025 1.00 72.19 154 LYS A CA 1
ATOM 1271 C C . LYS A 1 154 ? 8.553 5.678 13.603 1.00 72.19 154 LYS A C 1
ATOM 1273 O O . LYS A 1 154 ? 9.750 5.745 13.353 1.00 72.19 154 LYS A O 1
ATOM 1278 N N . GLN A 1 155 ? 8.047 4.777 14.438 1.00 67.06 155 GLN A N 1
ATOM 1279 C CA . GLN A 1 155 ? 8.841 3.770 15.133 1.00 67.06 155 GLN A CA 1
ATOM 1280 C C . GLN A 1 155 ? 8.155 2.419 15.009 1.00 67.06 155 GLN A C 1
ATOM 1282 O O . GLN A 1 155 ? 6.934 2.333 15.168 1.00 67.06 155 GLN A O 1
ATOM 1287 N N . ARG A 1 156 ? 8.965 1.380 14.786 1.00 65.62 156 ARG A N 1
ATOM 1288 C CA . ARG A 1 156 ? 8.546 -0.007 14.941 1.00 65.62 156 ARG A CA 1
ATOM 1289 C C . ARG A 1 156 ? 8.130 -0.221 16.404 1.00 65.62 156 ARG A C 1
ATOM 1291 O O . ARG A 1 156 ? 8.978 -0.072 17.279 1.00 65.62 156 ARG A O 1
ATOM 1298 N N . PRO A 1 157 ? 6.858 -0.537 16.694 1.00 61.91 157 PRO A N 1
ATOM 1299 C CA . PRO A 1 157 ? 6.461 -1.055 17.989 1.00 61.91 157 PRO A CA 1
ATOM 1300 C C . PRO A 1 157 ? 7.237 -2.345 18.231 1.00 61.91 157 PRO A C 1
ATOM 1302 O O . PRO A 1 157 ? 7.421 -3.130 17.294 1.00 61.91 157 PRO A O 1
ATOM 1305 N N . ASP A 1 158 ? 7.660 -2.576 19.471 1.00 61.69 158 ASP A N 1
ATOM 1306 C CA . ASP A 1 158 ? 8.230 -3.865 19.852 1.00 61.69 158 ASP A CA 1
ATOM 1307 C C . ASP A 1 158 ? 7.318 -4.996 19.376 1.00 61.69 158 ASP A C 1
ATOM 1309 O O . ASP A 1 158 ? 6.094 -4.878 19.434 1.00 61.69 158 ASP A O 1
ATOM 1313 N N . THR A 1 159 ? 7.903 -6.083 18.870 1.00 59.44 159 THR A N 1
ATOM 1314 C CA . THR A 1 159 ? 7.154 -7.177 18.228 1.00 59.44 159 THR A CA 1
ATOM 1315 C C . THR A 1 159 ? 6.055 -7.722 19.148 1.00 59.44 159 THR A C 1
ATOM 1317 O O . THR A 1 159 ? 4.936 -7.939 18.695 1.00 59.44 159 THR A O 1
ATOM 1320 N N . TYR A 1 160 ? 6.342 -7.803 20.453 1.00 60.53 160 TYR A N 1
ATOM 1321 C CA . TYR A 1 160 ? 5.374 -8.142 21.499 1.00 60.53 160 TYR A CA 1
ATOM 1322 C C . TYR A 1 160 ? 4.211 -7.140 21.572 1.00 60.53 160 TYR A C 1
ATOM 1324 O O . TYR A 1 160 ? 3.054 -7.536 21.573 1.00 60.53 160 TYR A O 1
ATOM 1332 N N . ILE A 1 161 ? 4.499 -5.835 21.537 1.00 63.97 161 ILE A N 1
ATOM 1333 C CA . ILE A 1 161 ? 3.485 -4.772 21.559 1.00 63.97 161 ILE A CA 1
ATOM 1334 C C . ILE A 1 161 ? 2.658 -4.783 20.268 1.00 63.97 161 ILE A C 1
ATOM 1336 O O . ILE A 1 161 ? 1.461 -4.537 20.310 1.00 63.97 161 ILE A O 1
ATOM 1340 N N . ALA A 1 162 ? 3.258 -5.051 19.107 1.00 61.81 162 ALA A N 1
ATOM 1341 C CA . ALA A 1 162 ? 2.528 -5.119 17.839 1.00 61.81 162 ALA A CA 1
ATOM 1342 C C . ALA A 1 162 ? 1.543 -6.305 17.791 1.00 61.81 162 ALA A C 1
ATOM 1344 O O . ALA A 1 162 ? 0.458 -6.174 17.215 1.00 61.81 162 ALA A O 1
ATOM 1345 N N . GLU A 1 163 ? 1.917 -7.437 18.396 1.00 62.38 163 GLU A N 1
ATOM 1346 C CA . GLU A 1 163 ? 1.065 -8.621 18.555 1.00 62.38 163 GLU A CA 1
ATOM 1347 C C . GLU A 1 163 ? -0.020 -8.401 19.615 1.00 62.38 163 GLU A C 1
ATOM 1349 O O . GLU A 1 163 ? -1.198 -8.594 19.319 1.00 62.38 163 GLU A O 1
ATOM 1354 N N . GLU A 1 164 ? 0.348 -7.901 20.797 1.00 63.22 164 GLU A N 1
ATOM 1355 C CA . GLU A 1 164 ? -0.575 -7.583 21.895 1.00 63.22 164 GLU A CA 1
ATOM 1356 C C . GLU A 1 164 ? -1.603 -6.509 21.492 1.00 63.22 164 GLU A C 1
ATOM 1358 O O . GLU A 1 164 ? -2.776 -6.593 21.850 1.00 63.22 164 GLU A O 1
ATOM 1363 N N . MET A 1 165 ? -1.197 -5.531 20.674 1.00 66.56 165 MET A N 1
ATOM 1364 C CA . MET A 1 165 ? -2.073 -4.468 20.165 1.00 66.56 165 MET A CA 1
ATOM 1365 C C . MET A 1 165 ? -2.881 -4.866 18.921 1.00 66.56 165 MET A C 1
ATOM 1367 O O . MET A 1 165 ? -3.676 -4.064 18.432 1.00 66.56 165 MET A O 1
ATOM 1371 N N . GLY A 1 166 ? -2.673 -6.062 18.362 1.00 72.56 166 GLY A N 1
ATOM 1372 C CA . GLY A 1 166 ? -3.448 -6.553 17.223 1.00 72.56 166 GLY A CA 1
ATOM 1373 C C . GLY A 1 166 ? -3.217 -5.801 15.906 1.00 72.56 166 GLY A C 1
ATOM 1374 O O . GLY A 1 166 ? -4.102 -5.789 15.052 1.00 72.56 166 GLY A O 1
ATOM 1375 N N . TYR A 1 167 ? -2.044 -5.197 15.682 1.00 79.62 167 TYR A N 1
ATOM 1376 C CA . TYR A 1 167 ? -1.765 -4.414 14.459 1.00 79.62 167 TYR A CA 1
ATOM 1377 C C . TYR A 1 167 ? -1.766 -5.250 13.174 1.00 79.62 167 TYR A C 1
ATOM 1379 O O . TYR A 1 167 ? -1.935 -4.719 12.081 1.00 79.62 167 TYR A O 1
ATOM 1387 N N . ASN A 1 168 ? -1.622 -6.568 13.308 1.00 80.69 168 ASN A N 1
ATOM 1388 C CA . ASN A 1 168 ? -1.743 -7.518 12.206 1.00 80.69 168 ASN A CA 1
ATOM 1389 C C . ASN A 1 168 ? -3.155 -8.111 12.055 1.00 80.69 168 ASN A C 1
ATOM 1391 O O . ASN A 1 168 ? -3.359 -8.960 11.191 1.00 80.69 168 ASN A O 1
ATOM 1395 N N . SER A 1 169 ? -4.129 -7.676 12.862 1.00 85.94 169 SER A N 1
ATOM 1396 C CA . SER A 1 169 ? -5.520 -8.127 12.775 1.00 85.94 169 SER A CA 1
ATOM 1397 C C . SER A 1 169 ? -6.337 -7.213 11.849 1.00 85.94 169 SER A C 1
ATOM 1399 O O . SER A 1 169 ? -6.523 -6.032 12.164 1.00 85.94 169 SER A O 1
ATOM 1401 N N . PRO A 1 170 ? -6.886 -7.736 10.733 1.00 87.81 170 PRO A N 1
ATOM 1402 C CA . PRO A 1 170 ? -7.757 -6.970 9.842 1.00 87.81 170 PRO A CA 1
ATOM 1403 C C . PRO A 1 170 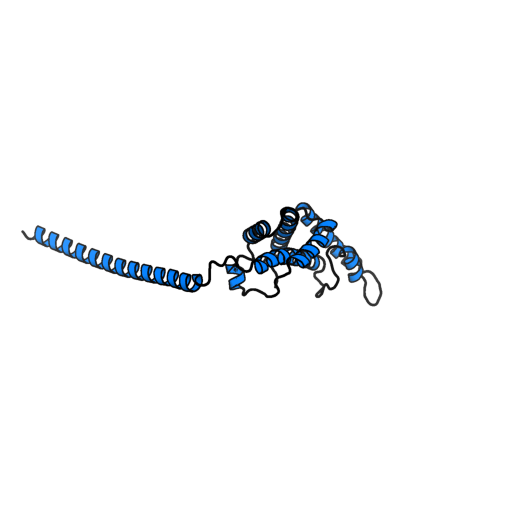? -8.974 -6.369 10.554 1.00 87.81 170 PRO A C 1
ATOM 1405 O O . PRO A 1 170 ? -9.331 -5.223 10.293 1.00 87.81 170 PRO A O 1
ATOM 1408 N N . GLU A 1 171 ? -9.584 -7.113 11.481 1.00 88.31 171 GLU A N 1
ATOM 1409 C CA . GLU A 1 171 ? -10.775 -6.666 12.216 1.00 88.31 171 GLU A CA 1
ATOM 1410 C C . GLU A 1 171 ? -10.449 -5.532 13.191 1.00 88.31 171 GLU A C 1
ATOM 1412 O O . GLU A 1 171 ? -11.216 -4.577 13.328 1.00 88.31 171 GLU A O 1
ATOM 1417 N N . PHE A 1 172 ? -9.277 -5.591 13.831 1.00 88.31 172 PHE A N 1
ATOM 1418 C CA . PHE A 1 172 ? -8.804 -4.499 14.677 1.00 88.31 172 PHE A CA 1
ATOM 1419 C C . PHE A 1 172 ? -8.614 -3.220 13.856 1.00 88.31 172 PHE A C 1
ATOM 1421 O O . PHE A 1 172 ? -9.192 -2.186 14.191 1.00 88.31 172 PHE A O 1
ATOM 1428 N N . LEU A 1 173 ? -7.878 -3.297 12.742 1.00 90.12 173 LEU A N 1
ATOM 142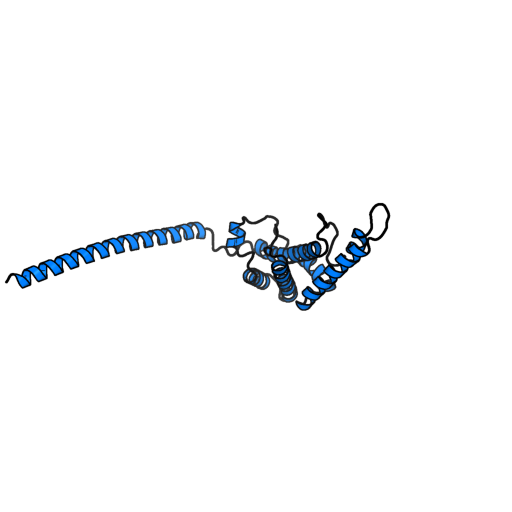9 C CA . LEU A 1 173 ? -7.649 -2.142 11.869 1.00 90.12 173 LEU A CA 1
ATOM 1430 C C . LEU A 1 173 ? -8.956 -1.591 11.290 1.00 90.12 173 LEU A C 1
ATOM 1432 O O . LEU A 1 173 ? -9.129 -0.376 11.212 1.00 90.12 173 LEU A O 1
ATOM 1436 N N . ARG A 1 174 ? -9.914 -2.462 10.953 1.00 91.94 174 ARG A N 1
ATOM 1437 C CA . ARG A 1 174 ? -11.250 -2.057 10.503 1.00 91.94 174 ARG A CA 1
ATOM 1438 C C . ARG A 1 174 ? -11.975 -1.234 11.564 1.00 91.94 174 ARG A C 1
ATOM 1440 O O . ARG A 1 174 ? -12.522 -0.179 11.251 1.00 91.94 174 ARG A O 1
ATOM 1447 N N . ASN A 1 175 ? -11.939 -1.684 12.816 1.00 89.19 175 ASN A N 1
ATOM 1448 C CA . ASN A 1 175 ? -12.536 -0.959 13.935 1.00 89.19 175 ASN A CA 1
ATOM 1449 C C . ASN A 1 175 ? -11.854 0.393 14.180 1.00 89.19 175 ASN A C 1
ATOM 1451 O O . ASN A 1 175 ? -12.543 1.362 14.495 1.00 89.19 175 ASN A O 1
ATOM 1455 N N . ILE A 1 176 ? -10.531 0.484 14.010 1.00 89.50 176 ILE A N 1
ATOM 1456 C CA . ILE A 1 176 ? -9.809 1.763 14.085 1.00 89.50 176 ILE A CA 1
ATOM 1457 C C . ILE A 1 176 ? -10.266 2.712 12.977 1.00 89.50 176 ILE A C 1
ATOM 1459 O O . ILE A 1 176 ? -10.638 3.845 13.267 1.00 89.50 176 ILE A O 1
ATOM 1463 N N . VAL A 1 177 ? -10.331 2.244 11.727 1.00 92.00 177 VAL A N 1
ATOM 1464 C CA . VAL A 1 177 ? -10.809 3.057 10.598 1.00 92.00 177 VAL A CA 1
ATOM 1465 C C . VAL A 1 177 ? -12.222 3.588 10.859 1.00 92.00 177 VAL A C 1
ATOM 1467 O O . VAL A 1 177 ? -12.461 4.775 10.672 1.00 92.00 177 VAL A O 1
ATOM 1470 N N . ILE A 1 178 ? -13.139 2.752 11.356 1.00 91.00 178 ILE A N 1
ATOM 1471 C CA . ILE A 1 178 ? -14.517 3.166 11.673 1.00 91.00 178 ILE A CA 1
ATOM 1472 C C . ILE A 1 178 ? -14.560 4.224 12.786 1.00 91.00 178 ILE A C 1
ATOM 1474 O O . ILE A 1 178 ? -15.379 5.137 12.727 1.00 91.00 178 ILE A O 1
ATOM 1478 N N . LYS A 1 179 ? -13.696 4.112 13.801 1.00 89.12 179 LYS A N 1
ATOM 1479 C CA . LYS A 1 179 ? -13.663 5.044 14.939 1.00 89.12 179 LYS A CA 1
ATOM 1480 C C . LYS A 1 179 ? -12.997 6.379 14.608 1.00 89.12 179 LYS A C 1
ATOM 1482 O O . LYS A 1 179 ? -13.353 7.389 15.204 1.00 89.12 179 LYS A O 1
ATOM 1487 N N . THR A 1 180 ? -12.020 6.378 13.705 1.00 88.31 180 THR A N 1
ATOM 1488 C CA . THR A 1 180 ? -11.158 7.539 13.447 1.00 88.31 180 THR A CA 1
ATOM 1489 C C . THR A 1 180 ? -11.532 8.301 12.174 1.00 88.31 180 THR A C 1
ATOM 1491 O O . THR A 1 180 ? -11.330 9.514 12.097 1.00 88.31 180 THR A O 1
ATOM 1494 N N . ALA A 1 181 ? -12.065 7.624 11.156 1.00 87.44 181 ALA A N 1
ATOM 1495 C CA . ALA A 1 181 ? -12.401 8.258 9.887 1.00 87.44 181 ALA A CA 1
ATOM 1496 C C . ALA A 1 181 ? -13.724 9.028 9.957 1.00 87.44 181 ALA A C 1
ATOM 1498 O O . ALA A 1 181 ? -14.711 8.568 10.530 1.00 87.44 181 ALA A O 1
ATOM 1499 N N . SER A 1 182 ? -13.784 10.175 9.275 1.00 87.88 182 SER A N 1
ATOM 1500 C CA . SER A 1 182 ? -15.070 10.823 9.008 1.00 87.88 182 SER A CA 1
ATOM 1501 C C . SER A 1 182 ? -15.899 9.996 8.018 1.00 87.88 182 SER A C 1
ATOM 1503 O O . SER A 1 182 ? -15.356 9.286 7.167 1.00 87.88 182 SER A O 1
ATOM 1505 N N . SER A 1 183 ? -17.227 10.135 8.070 1.00 86.88 183 SER A N 1
ATOM 1506 C CA . SER A 1 183 ? -18.156 9.400 7.195 1.00 86.88 183 SER A CA 1
ATOM 1507 C C . SER A 1 183 ? -17.867 9.576 5.699 1.00 86.88 183 SER A C 1
ATOM 1509 O O . SER A 1 183 ? -18.125 8.665 4.917 1.00 86.88 183 SER A O 1
ATOM 1511 N N . LYS A 1 184 ? -17.284 10.717 5.304 1.00 89.12 184 LYS A N 1
ATOM 1512 C CA . LYS A 1 184 ? -16.899 11.016 3.917 1.00 89.12 184 LYS A CA 1
ATOM 1513 C C . LYS A 1 184 ? -15.706 10.188 3.429 1.00 89.12 184 LYS A C 1
ATOM 1515 O O . LYS A 1 184 ? -15.657 9.865 2.253 1.00 89.12 184 LYS A O 1
ATOM 1520 N N . LEU A 1 185 ? -14.761 9.857 4.314 1.00 92.25 185 LEU A N 1
ATOM 1521 C CA . LEU A 1 185 ? -13.513 9.152 3.973 1.00 92.25 185 LEU A CA 1
ATOM 1522 C C . LEU A 1 185 ? -13.615 7.637 4.201 1.00 92.25 185 LEU A C 1
ATOM 1524 O O . LEU A 1 185 ? -12.780 6.871 3.723 1.00 92.25 185 LEU A O 1
ATOM 1528 N N . LEU A 1 186 ? -14.625 7.204 4.961 1.00 93.12 186 LEU A N 1
ATOM 1529 C CA . LEU A 1 186 ? -14.742 5.841 5.470 1.00 93.12 186 LEU A CA 1
ATOM 1530 C C . LEU A 1 186 ? -14.750 4.783 4.360 1.00 93.12 186 LEU A C 1
ATOM 1532 O O . LEU A 1 186 ? -14.051 3.778 4.470 1.00 93.12 186 LEU A O 1
ATOM 1536 N N . LYS A 1 187 ? -15.522 5.004 3.291 1.00 94.69 187 LYS A N 1
ATOM 1537 C CA . LYS A 1 187 ? -15.636 4.047 2.182 1.00 94.69 187 LYS A CA 1
ATOM 1538 C C . LYS A 1 187 ? -14.276 3.789 1.528 1.00 94.69 187 LYS A C 1
ATOM 1540 O O . LYS A 1 187 ? -13.881 2.634 1.379 1.00 94.69 187 LYS A O 1
ATOM 1545 N N . ASP A 1 188 ? -13.567 4.856 1.179 1.00 96.00 188 ASP A N 1
ATOM 1546 C CA . ASP A 1 188 ? -12.298 4.758 0.462 1.00 96.00 188 ASP A CA 1
ATOM 1547 C C . ASP A 1 188 ? -11.193 4.205 1.377 1.00 96.00 188 ASP A C 1
ATOM 1549 O O . ASP A 1 188 ? -10.410 3.358 0.952 1.00 96.00 188 ASP A O 1
ATOM 1553 N N . LEU A 1 189 ? -11.184 4.553 2.671 1.00 96.38 189 LEU A N 1
ATOM 1554 C CA . LEU A 1 189 ? -10.271 3.952 3.655 1.00 96.38 189 LEU A CA 1
ATOM 1555 C C . LEU A 1 189 ? -10.493 2.447 3.843 1.00 96.38 189 LEU A C 1
ATOM 1557 O O . LEU A 1 189 ? -9.528 1.683 3.907 1.00 96.38 189 LEU A O 1
ATOM 1561 N N . LEU A 1 190 ? -11.749 1.998 3.907 1.00 95.88 190 LEU A N 1
ATOM 1562 C CA . LEU A 1 190 ? -12.064 0.568 3.968 1.00 95.88 190 LEU A CA 1
ATOM 1563 C C . LEU A 1 190 ? -11.652 -0.157 2.680 1.00 95.88 190 LEU A C 1
ATOM 1565 O O . LEU A 1 190 ? -11.226 -1.314 2.745 1.00 95.88 190 LEU A O 1
ATOM 1569 N N . CYS A 1 191 ? -11.722 0.517 1.528 1.00 97.19 191 CYS A N 1
ATOM 1570 C CA . CYS A 1 191 ? -11.177 0.003 0.275 1.00 97.19 191 CYS A CA 1
ATOM 1571 C C . CYS A 1 191 ? -9.652 -0.168 0.363 1.00 97.19 191 CYS A C 1
ATOM 1573 O O . CYS A 1 191 ? -9.150 -1.252 0.052 1.00 97.19 191 CYS A O 1
ATOM 1575 N N . LEU A 1 192 ? -8.913 0.841 0.850 1.00 97.56 192 LEU A N 1
ATOM 1576 C CA . LEU A 1 192 ? -7.460 0.733 1.048 1.00 97.56 192 LEU A CA 1
ATOM 1577 C C . LEU A 1 192 ? -7.104 -0.430 1.986 1.00 97.56 192 LEU A C 1
ATOM 1579 O O . LEU A 1 192 ? -6.234 -1.239 1.664 1.00 97.56 192 LEU A O 1
ATOM 1583 N N . LEU A 1 193 ? -7.810 -0.569 3.113 1.00 96.62 193 LEU A N 1
ATOM 1584 C CA . LEU A 1 193 ? -7.593 -1.671 4.054 1.00 96.62 193 LEU A CA 1
ATOM 1585 C C . LEU A 1 193 ? -7.855 -3.038 3.405 1.00 96.62 193 LEU A C 1
ATOM 1587 O O . LEU A 1 193 ? -7.063 -3.964 3.570 1.00 96.62 193 LEU A O 1
ATOM 1591 N N . SER A 1 194 ? -8.935 -3.165 2.633 1.00 96.75 194 SER A N 1
ATOM 1592 C CA . SER A 1 194 ? -9.266 -4.411 1.927 1.00 96.75 194 SER A CA 1
ATOM 1593 C C . SER A 1 194 ? -8.180 -4.788 0.916 1.00 96.75 194 SER A C 1
ATOM 1595 O O . SER A 1 194 ? -7.767 -5.948 0.849 1.00 96.75 194 SER A O 1
ATOM 1597 N N . CYS A 1 195 ? -7.653 -3.799 0.190 1.00 97.44 195 CYS A N 1
ATOM 1598 C CA . CYS A 1 195 ? -6.538 -3.978 -0.735 1.00 97.44 195 CYS A CA 1
ATOM 1599 C C . CYS A 1 195 ? -5.246 -4.371 -0.009 1.00 97.44 195 CYS A C 1
ATOM 1601 O O . CYS A 1 195 ? -4.541 -5.273 -0.459 1.00 97.44 195 CYS A O 1
ATOM 1603 N N . LEU A 1 196 ? -4.946 -3.753 1.137 1.00 96.56 196 LEU A N 1
ATOM 1604 C CA . LEU A 1 196 ? -3.774 -4.098 1.943 1.00 96.56 196 LEU A CA 1
ATOM 1605 C C . LEU A 1 196 ? -3.856 -5.543 2.451 1.00 96.56 196 LEU A C 1
ATOM 1607 O O . LEU A 1 196 ? -2.887 -6.291 2.332 1.00 96.56 196 LEU A O 1
ATOM 1611 N N . CYS A 1 197 ? -5.021 -5.960 2.951 1.00 94.69 197 CYS A N 1
ATOM 1612 C CA . CYS A 1 197 ? -5.275 -7.336 3.375 1.00 94.69 197 CYS A CA 1
ATOM 1613 C C . CYS A 1 197 ? -5.109 -8.337 2.228 1.00 94.69 197 CYS A C 1
ATOM 1615 O O . CYS A 1 197 ? -4.520 -9.402 2.417 1.00 94.69 197 CYS A O 1
ATOM 1617 N N . PHE A 1 198 ? -5.605 -7.999 1.036 1.00 96.06 198 PHE A N 1
ATOM 1618 C CA . PHE A 1 198 ? -5.410 -8.812 -0.160 1.00 96.06 198 PHE A CA 1
ATOM 1619 C C . PHE A 1 198 ? -3.920 -8.962 -0.503 1.00 96.06 198 PHE A C 1
ATOM 1621 O O . PHE A 1 198 ? -3.434 -10.084 -0.655 1.00 96.06 198 PHE A O 1
ATOM 1628 N N . MET A 1 199 ? -3.178 -7.851 -0.532 1.00 94.94 199 MET A N 1
ATOM 1629 C CA . MET A 1 199 ? -1.741 -7.849 -0.820 1.00 94.94 199 MET A CA 1
ATOM 1630 C C . MET A 1 199 ? -0.944 -8.653 0.211 1.00 94.94 199 MET A C 1
ATOM 1632 O O . MET A 1 199 ? -0.087 -9.443 -0.174 1.00 94.94 199 MET A O 1
ATOM 1636 N N . ALA A 1 200 ? -1.274 -8.518 1.498 1.00 93.31 200 ALA A N 1
ATOM 1637 C CA . ALA A 1 200 ? -0.641 -9.256 2.592 1.00 93.31 200 ALA A CA 1
ATOM 1638 C C . ALA A 1 200 ? -0.847 -10.773 2.508 1.00 93.31 200 ALA A C 1
ATOM 1640 O O . ALA A 1 200 ? 0.059 -11.557 2.794 1.00 93.31 200 ALA A O 1
ATOM 1641 N N . ARG A 1 201 ? -2.028 -11.214 2.063 1.00 93.00 201 ARG A N 1
ATOM 1642 C CA . ARG A 1 201 ? -2.275 -12.637 1.790 1.00 93.00 201 ARG A CA 1
ATOM 1643 C C . ARG A 1 201 ? -1.489 -13.116 0.575 1.00 93.00 201 ARG A C 1
ATOM 1645 O O . ARG A 1 201 ? -0.953 -14.222 0.601 1.00 93.00 201 ARG A O 1
ATOM 1652 N N . GLN A 1 202 ? -1.415 -12.294 -0.472 1.00 90.88 202 GLN A N 1
ATOM 1653 C CA . GLN A 1 202 ? -0.726 -12.647 -1.710 1.00 90.88 202 GLN A CA 1
ATOM 1654 C C . GLN A 1 202 ? 0.795 -12.764 -1.515 1.00 90.88 202 GLN A C 1
ATOM 1656 O O . GLN A 1 202 ? 1.401 -13.685 -2.059 1.00 90.88 202 GLN A O 1
ATOM 1661 N N . ASP A 1 203 ? 1.414 -11.873 -0.737 1.00 91.00 203 ASP A N 1
ATOM 1662 C CA . ASP A 1 203 ? 2.860 -11.892 -0.469 1.00 91.00 203 ASP A CA 1
ATOM 1663 C C . ASP A 1 203 ? 3.265 -12.675 0.795 1.00 91.00 203 ASP A C 1
ATOM 1665 O O . ASP A 1 203 ? 4.460 -12.865 1.031 1.00 91.00 203 ASP A O 1
ATOM 1669 N N . ARG A 1 204 ? 2.287 -13.172 1.567 1.00 89.06 204 ARG A N 1
ATOM 1670 C CA . ARG A 1 204 ? 2.457 -13.900 2.840 1.00 89.06 204 ARG A CA 1
ATOM 1671 C C . ARG A 1 204 ? 3.227 -13.105 3.898 1.00 89.06 204 ARG A C 1
ATOM 1673 O O . ARG A 1 204 ? 4.000 -13.679 4.667 1.00 89.06 204 ARG A O 1
ATOM 1680 N N . LYS A 1 205 ? 3.025 -11.789 3.949 1.00 88.00 205 LYS A N 1
ATOM 1681 C CA . LYS A 1 205 ? 3.669 -10.903 4.926 1.00 88.00 205 LYS A CA 1
ATOM 1682 C C . LYS A 1 205 ? 2.666 -10.308 5.928 1.00 88.00 205 LYS A C 1
ATOM 1684 O O . LYS A 1 205 ? 1.498 -10.143 5.580 1.00 88.00 205 LYS A O 1
ATOM 1689 N N . PRO A 1 206 ? 3.106 -9.929 7.149 1.00 87.19 206 PRO A N 1
ATOM 1690 C CA . PRO A 1 206 ? 2.273 -9.183 8.111 1.00 87.19 206 PRO A CA 1
ATOM 1691 C C . PRO A 1 206 ? 1.768 -7.881 7.495 1.00 87.19 206 PRO A C 1
ATOM 1693 O O . PRO A 1 206 ? 2.477 -7.357 6.651 1.00 87.19 206 PRO A O 1
ATOM 1696 N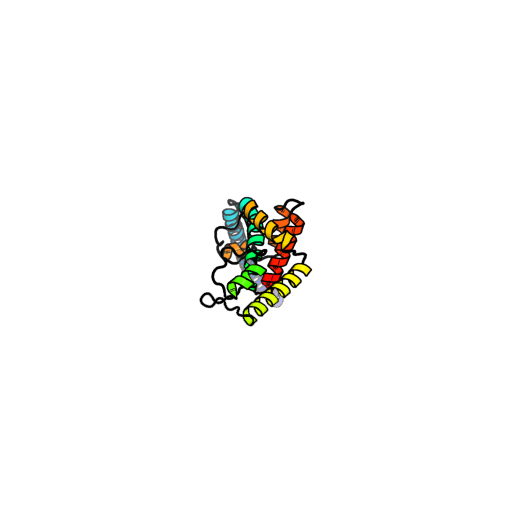 N . LEU A 1 207 ? 0.613 -7.337 7.904 1.00 86.94 207 LEU A N 1
ATOM 1697 C CA . LEU A 1 207 ? -0.019 -6.152 7.283 1.00 86.94 207 LEU A CA 1
ATOM 1698 C C . LEU A 1 207 ? 0.888 -4.916 7.272 1.00 86.94 207 LEU A C 1
ATOM 1700 O O . LEU A 1 207 ? 0.943 -4.207 6.265 1.00 86.94 207 LEU A O 1
ATOM 1704 N N . PHE A 1 208 ? 1.644 -4.697 8.345 1.00 87.38 208 PHE A N 1
ATOM 1705 C CA . PHE A 1 208 ? 2.618 -3.613 8.432 1.00 87.38 208 PHE A CA 1
ATOM 1706 C C . PHE A 1 208 ? 4.041 -4.155 8.335 1.00 87.38 208 PHE A C 1
ATOM 1708 O O . PHE A 1 208 ? 4.435 -5.061 9.073 1.00 87.38 208 PHE A O 1
ATOM 1715 N N . LEU A 1 209 ? 4.796 -3.594 7.391 1.00 80.75 209 LEU A N 1
ATOM 1716 C CA . LEU A 1 209 ? 6.207 -3.877 7.172 1.00 80.75 209 LEU A CA 1
ATOM 1717 C C . LEU A 1 209 ? 7.031 -2.737 7.764 1.00 80.75 209 LEU A C 1
ATOM 1719 O O . LEU A 1 209 ? 6.810 -1.580 7.416 1.00 80.75 209 LEU A O 1
ATOM 1723 N N . TRP A 1 210 ? 7.964 -3.077 8.647 1.00 74.44 210 TRP A N 1
ATOM 1724 C CA . TRP A 1 210 ? 8.836 -2.120 9.329 1.00 74.44 210 TRP A CA 1
ATOM 1725 C C . TRP A 1 210 ? 10.152 -1.920 8.590 1.00 74.44 210 TRP A C 1
ATOM 1727 O O . TRP A 1 210 ? 10.710 -2.941 8.121 1.00 74.44 210 TRP A O 1
#